Protein 1H8U (pdb70)

GO terms:
  GO:0005576 extracellular region (C, TAS)
  GO:0030246 carbohydrate binding (F, TAS)
  GO:1904813 ficolin-1-rich granule lumen (C, TAS)
  GO:0005515 protein binding (F, IPI)
  GO:0031012 extracellular matrix (C, HDA)
  GO:0030021 extracellular matrix structural constituent conferring compression resistance (F, HDA)
  GO:0005576 extracellular region (C, EXP)
  GO:0070062 extracellular exosome (C, HDA)

Solvent-accessible surface area: 13398 Å² total; per-residue (Å²): 208,69,38,40,15,165,57,71,28,13,4,53,89,0,92,117,18,0,99,181,90,79,223,16,22,1,7,16,0,64,67,104,77,61,0,115,132,0,32,65,57,0,48,94,13,150,63,42,20,0,0,0,0,0,54,13,31,48,56,54,215,114,106,154,70,61,7,38,53,70,41,184,68,85,43,34,68,66,23,94,174,34,97,102,86,205,6,5,68,0,0,0,0,22,3,152,29,0,95,0,45,20,1,110,24,150,124,139,2,0,0,0,0,28,138,137,36,56,44,23,13,165,59,76,29,16,10,50,89,0,91,93,19,0,107,177,79,81,220,14,23,1,4,16,0,68,66,98,83,42,1,113,133,0,30,54,35,0,51,77,74,121,96,36,39,0,0,0,0,0,69,12,21,42,70,49,227,112,98,152,67,55,6,22,58,67,39,188,68,96,43,34,70,69,17,99,178,32,92,111,97,196,10,2,84,3,0,0,0,20,17,77,24,0,95,0,82,26,6,71,43,152,105,144,15,2,0,0,0,25,160

Sequence (231 aa):
RYLLVRSLQTFSQAWFTCRRCYRGNLVSIHNFNINYRIQCSVSALNQGQVWIGGRITGSGRCRRFQWVDGSRWNFAYWAAHQPWSRGGHCVALCTRGGYWRRAHCLRRLPFICSYCRYLLVRSLQTFSQAWFTCRRCYRGNLVSIHNFNINYRIQCSVSALNQGQVWIGGRITGSGRCRRFQWVDGSRWNFAYWAAHQPWSRGGHCVALCTRGGYWRRAHCLRRLPFICSY

Nearest PDB structures (foldseek):
  1h8u-assembly1_A  TM=1.009E+00  e=2.054E-24  Homo sapiens
  9dkz-assembly1_A  TM=9.750E-01  e=3.571E-20  Homo sapiens
  8hgg-assembly1_B  TM=9.564E-01  e=8.260E-20  Homo sapiens
  1qdd-assembly1_A  TM=8.831E-01  e=6.386E-08  Homo sapiens
  1lit-assembly1_A  TM=8.936E-01  e=1.095E-07  Homo sapiens

CATH classification: 3.10.100.10

Foldseek 3Di:
DKDWFFWWAFLVVVQVCLCPVPVFGQADDADDVVLVVVLVVLLPPPDFWAFGQWFWDDDDDDIDIAGPRGDDPHDFFADPDDPAVVQAGTWIFTSPPRHIDHHHRGGIGIGMTDD/DAKDWFFWWFFLVVVQVCLCPVPVFGFADDADVVVLVVVLVVVLVVDDFKAFGQWFWDDDDDDIDIAGPRGDDPRDFAADPDDDDVVQAGGWIFTSPPRHIGHHHRGGIHIGMTGD

InterPro domains:
  IPR001304 C-type lectin-like [PF00059] (116-221)
  IPR001304 C-type lectin-like [PS50041] (109-221)
  IPR001304 C-type lectin-like [SM00034] (89-221)
  IPR002352 Eosinophil major basic protein [PR00770] (2-25)
  IPR002352 Eosinophil major basic protein [PR00770] (88-103)
  IPR002352 Eosinophil major basic protein [PR00770] (109-125)
  IPR002352 Eosinophil major basic protein [PR00770] (126-142)
  IPR002352 Eosinophil major basic protein [PR00770] (153-171)
  IPR002352 Eosinophil major basic protein [PR00770] (172-191)
  IPR002352 Eosinophil major basic protein [PR00770] (195-212)
  IPR016186 C-type lectin-like/link domain superfamily [G3DSA:3.10.100.10] (106-222)
  IPR016187 C-type lectin fold [SSF56436] (109-221)
  IPR018378 C-type lectin, conserved site [PS00615] (197-220)
  IPR033816 Eosinophil major basic protein, C-type lectin-like domain [cd03598] (106-222)
  IPR050111 C-type lec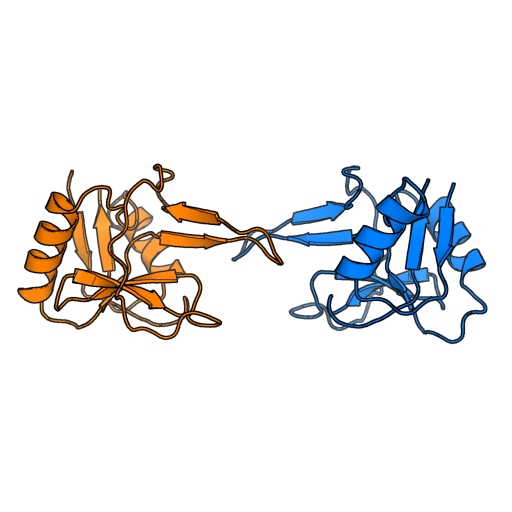tin and snaclec domain-containing protein [PTHR22803] (109-221)

Structure (mmCIF, N/CA/C/O backbone):
data_1H8U
#
_entry.id   1H8U
#
_cell.length_a   74.328
_cell.length_b   57.487
_cell.length_c   60.961
_cell.angle_alpha   90.00
_cell.angle_beta   113.20
_cell.angle_gamma   90.00
#
_symmetry.space_group_name_H-M   'C 1 2 1'
#
loop_
_entity.id
_entity.type
_entity.pdbx_description
1 polymer 'EOSINOPHIL GRANULE MAJOR BASIC PROTEIN 1'
2 non-polymer 'SULFATE ION'
3 non-polymer GLYCEROL
4 water water
#
loop_
_atom_site.group_PDB
_atom_site.id
_atom_site.type_symbol
_atom_site.label_atom_id
_atom_site.label_alt_id
_atom_site.label_comp_id
_atom_site.label_asym_id
_atom_site.label_entity_id
_atom_site.label_seq_id
_atom_site.pdbx_PDB_ins_code
_atom_site.Cartn_x
_atom_site.Cartn_y
_atom_site.Cartn_z
_atom_site.occupancy
_atom_site.B_iso_or_equiv
_atom_site.auth_seq_id
_atom_site.auth_comp_id
_atom_site.auth_asym_id
_atom_site.auth_atom_id
_atom_site.pdbx_PDB_model_num
ATOM 1 N N . ARG A 1 3 ? 15.415 -8.530 24.159 1.00 29.83 3 ARG A N 1
ATOM 2 C CA . ARG A 1 3 ? 14.522 -9.400 23.345 1.00 28.34 3 ARG A CA 1
ATOM 3 C C . ARG A 1 3 ? 13.078 -9.002 23.615 1.00 27.41 3 ARG A C 1
ATOM 4 O O . ARG A 1 3 ? 12.783 -8.364 24.618 1.00 27.18 3 ARG A O 1
ATOM 12 N N . TYR A 1 4 ? 12.180 -9.378 22.715 1.00 26.01 4 TYR A N 1
ATOM 13 C CA . TYR A 1 4 ? 10.765 -9.090 22.919 1.00 25.06 4 TYR A CA 1
ATOM 14 C C . TYR A 1 4 ? 9.940 -10.133 22.207 1.00 24.10 4 TYR A C 1
ATOM 15 O O . TYR A 1 4 ? 10.444 -10.860 21.335 1.00 24.77 4 TYR A O 1
ATOM 24 N N . LEU A 1 5 ? 8.676 -10.229 22.600 1.00 23.03 5 LEU A N 1
ATOM 25 C CA . LEU A 1 5 ? 7.783 -11.189 22.001 1.00 22.12 5 LEU A CA 1
ATOM 26 C C . LEU A 1 5 ? 6.360 -10.649 21.987 1.00 21.07 5 LEU A C 1
ATOM 27 O O . LEU A 1 5 ? 6.003 -9.766 22.762 1.00 19.91 5 LEU A O 1
ATOM 32 N N . LEU A 1 6 ? 5.560 -11.201 21.097 1.00 20.79 6 LEU A N 1
ATOM 33 C CA . LEU A 1 6 ? 4.159 -10.791 20.947 1.00 21.49 6 LEU A CA 1
ATOM 34 C C . LEU A 1 6 ? 3.224 -11.771 21.623 1.00 21.82 6 LEU A C 1
ATOM 35 O O . LEU A 1 6 ? 3.312 -12.980 21.394 1.00 22.06 6 LEU A O 1
ATOM 40 N N . VAL A 1 7 ? 2.334 -11.264 22.468 1.00 21.10 7 VAL A N 1
ATOM 41 C CA . VAL A 1 7 ? 1.362 -12.138 23.105 1.00 22.38 7 VAL A CA 1
ATOM 42 C C . VAL A 1 7 ? 0.061 -11.781 22.386 1.00 22.74 7 VAL A C 1
ATOM 43 O O . VAL A 1 7 ? -0.416 -10.664 22.487 1.00 22.37 7 VAL A O 1
ATOM 47 N N . ARG A 1 8 ? -0.481 -12.728 21.634 1.00 24.21 8 ARG A N 1
ATOM 48 C CA . ARG A 1 8 ? -1.693 -12.493 20.849 1.00 26.50 8 ARG A CA 1
ATOM 49 C C . ARG A 1 8 ? -2.990 -12.398 21.636 1.00 26.90 8 ARG A C 1
ATOM 50 O O . ARG A 1 8 ? -3.999 -11.876 21.136 1.00 28.31 8 ARG A O 1
ATOM 58 N N . SER A 1 9 ? -2.956 -12.890 22.867 1.00 26.64 9 SER A N 1
ATOM 59 C CA . SER A 1 9 ? -4.099 -12.891 23.774 1.00 25.68 9 SER A CA 1
ATOM 60 C C . SER A 1 9 ? -4.545 -11.478 24.147 1.00 24.68 9 SER A C 1
ATOM 61 O O . SER A 1 9 ? -3.718 -10.618 24.426 1.00 23.45 9 SER A O 1
ATOM 64 N N . LEU A 1 10 ? -5.860 -11.248 24.142 1.00 22.55 10 LEU A N 1
ATOM 65 C CA . LEU A 1 10 ? -6.424 -9.944 24.479 1.00 21.79 10 LEU A CA 1
ATOM 66 C C . LEU A 1 10 ? -6.460 -9.757 25.985 1.00 20.88 10 LEU A C 1
ATOM 67 O O . LEU A 1 10 ? -7.101 -10.530 26.693 1.00 21.08 10 LEU A O 1
ATOM 72 N N . GLN A 1 11 ? -5.774 -8.735 26.483 1.00 19.77 11 GLN A N 1
ATOM 73 C CA . GLN A 1 11 ? -5.747 -8.479 27.926 1.00 18.76 11 GLN A CA 1
ATOM 74 C C . GLN A 1 11 ? -5.741 -6.992 28.249 1.00 17.94 11 GLN A C 1
ATOM 75 O O . GLN A 1 11 ? -5.305 -6.173 27.430 1.00 18.21 11 GLN A O 1
ATOM 81 N N . THR A 1 12 ? -6.221 -6.648 29.447 1.00 17.36 12 THR A N 1
ATOM 82 C CA . THR A 1 12 ? -6.230 -5.270 29.914 1.00 16.90 12 THR A CA 1
ATOM 83 C C . THR A 1 12 ? -4.754 -4.918 30.162 1.00 16.98 12 THR A C 1
ATOM 84 O O . THR A 1 12 ? -3.929 -5.820 30.220 1.00 15.21 12 THR A O 1
ATOM 88 N N . PHE A 1 13 ? -4.430 -3.635 30.285 1.00 16.39 13 PHE A N 1
ATOM 89 C CA . PHE A 1 13 ? -3.025 -3.252 30.536 1.00 17.97 13 PHE A CA 1
ATOM 90 C C . PHE A 1 13 ? -2.503 -3.937 31.809 1.00 17.84 13 PHE A C 1
ATOM 91 O O . PHE A 1 13 ? -1.398 -4.480 31.812 1.00 19.06 13 PHE A O 1
ATOM 99 N N . SER A 1 14 ? -3.287 -3.903 32.885 1.00 19.00 14 SER A N 1
ATOM 100 C CA . SER A 1 14 ? -2.880 -4.529 34.150 1.00 19.26 14 SER A CA 1
ATOM 101 C C . SER A 1 14 ? -2.724 -6.048 34.037 1.00 19.53 14 SER A C 1
ATOM 102 O O . SER A 1 14 ? -1.818 -6.639 34.640 1.00 19.01 14 SER A O 1
ATOM 105 N N . GLN A 1 15 ? -3.620 -6.697 33.294 1.00 18.29 15 GLN A N 1
ATOM 106 C CA . GLN A 1 15 ? -3.498 -8.138 33.111 1.00 17.78 15 GLN A CA 1
ATOM 107 C C . GLN A 1 15 ? -2.221 -8.418 32.313 1.00 17.61 15 GLN A C 1
ATOM 108 O O . GLN A 1 15 ? -1.477 -9.346 32.633 1.00 17.69 15 GLN A O 1
ATOM 114 N N . ALA A 1 16 ? -1.965 -7.590 31.295 1.00 16.54 16 ALA A N 1
ATOM 115 C CA . ALA A 1 16 ? -0.794 -7.747 30.430 1.00 16.79 16 ALA A CA 1
ATOM 116 C C . ALA A 1 16 ? 0.505 -7.524 31.217 1.00 16.25 16 ALA A C 1
ATOM 117 O O . ALA A 1 16 ? 1.491 -8.211 30.988 1.00 15.70 16 ALA A O 1
ATOM 119 N N . TRP A 1 17 ? 0.496 -6.552 32.117 1.00 16.23 17 TRP A N 1
ATOM 120 C CA . TRP A 1 17 ? 1.688 -6.259 32.943 1.00 17.72 17 TRP A CA 1
ATOM 121 C C . TRP A 1 17 ? 2.035 -7.525 33.719 1.00 17.54 17 TRP A C 1
ATOM 122 O O . TRP A 1 17 ? 3.199 -7.913 33.837 1.00 17.44 17 TRP A O 1
ATOM 133 N N . PHE A 1 18 ? 1.006 -8.178 34.236 1.00 17.62 18 PHE A N 1
ATOM 134 C CA . PHE A 1 18 ? 1.181 -9.395 35.015 1.00 18.20 18 PHE A CA 1
ATOM 135 C C . PHE A 1 18 ? 1.729 -10.522 34.148 1.00 18.67 18 PHE A C 1
ATOM 136 O O . PHE A 1 18 ? 2.721 -11.162 34.512 1.00 19.21 18 PHE A O 1
ATOM 144 N N . THR A 1 19 ? 1.101 -10.739 32.997 1.00 17.56 19 THR A N 1
ATOM 145 C CA . THR A 1 19 ? 1.517 -11.797 32.084 1.00 17.75 19 THR A CA 1
ATOM 146 C C . THR A 1 19 ? 2.979 -11.684 31.675 1.00 17.93 19 THR A C 1
ATOM 147 O O . THR A 1 19 ? 3.686 -12.678 31.682 1.00 17.82 19 THR A O 1
ATOM 151 N N . CYS A 1 20 ? 3.428 -10.488 31.298 1.00 17.17 20 CYS A N 1
ATOM 152 C CA . CYS A 1 20 ? 4.824 -10.330 30.914 1.00 17.44 20 CYS A CA 1
ATOM 153 C C . CYS A 1 20 ? 5.755 -10.738 32.051 1.00 17.86 20 CYS A C 1
ATOM 154 O O . CYS A 1 20 ? 6.763 -11.393 31.827 1.00 18.27 20 CYS A O 1
ATOM 157 N N . ARG A 1 21 ? 5.434 -10.324 33.265 1.00 17.91 21 ARG A N 1
ATOM 158 C CA . ARG A 1 21 ? 6.254 -10.680 34.416 1.00 19.08 21 ARG A CA 1
ATOM 159 C C . ARG A 1 21 ? 6.208 -12.166 34.770 1.00 19.22 21 ARG A C 1
ATOM 160 O O . ARG A 1 21 ? 7.236 -12.796 35.002 1.00 18.16 21 ARG A O 1
ATOM 168 N N . ARG A 1 22 ? 5.021 -12.746 34.784 1.00 18.95 22 ARG A N 1
ATOM 169 C CA . ARG A 1 22 ? 4.921 -14.144 35.207 1.00 20.49 22 ARG A CA 1
ATOM 170 C C . ARG A 1 22 ? 5.094 -15.228 34.169 1.00 20.48 22 ARG A C 1
ATOM 171 O O . ARG A 1 22 ? 5.667 -16.279 34.474 1.00 20.99 22 ARG A O 1
ATOM 179 N N . CYS A 1 23 ? 4.624 -15.002 32.945 1.00 19.93 23 CYS A N 1
ATOM 180 C CA . CYS A 1 23 ? 4.806 -16.018 31.919 1.00 20.10 23 CYS A CA 1
ATOM 181 C C . CYS A 1 23 ? 6.183 -15.921 31.268 1.00 19.66 23 CYS A C 1
ATOM 182 O O . CYS A 1 23 ? 6.705 -16.921 30.794 1.00 19.58 23 CYS A O 1
ATOM 185 N N . TYR A 1 24 ? 6.773 -14.725 31.259 1.00 19.24 24 TYR A N 1
ATOM 186 C CA . TYR A 1 24 ? 8.060 -14.545 30.581 1.00 19.38 24 TYR A CA 1
ATOM 187 C C . TYR A 1 24 ? 9.232 -14.003 31.389 1.00 19.46 24 TYR A C 1
ATOM 188 O O . TYR A 1 24 ? 10.305 -13.834 30.834 1.00 19.98 24 TYR A O 1
ATOM 197 N N . ARG A 1 25 ? 9.035 -13.748 32.678 1.00 20.72 25 ARG A N 1
ATOM 198 C CA . ARG A 1 25 ? 10.086 -13.179 33.527 1.00 21.78 25 ARG A CA 1
ATOM 199 C C . ARG A 1 25 ? 10.536 -11.846 32.955 1.00 21.37 25 ARG A C 1
ATOM 200 O O . ARG A 1 25 ? 11.719 -11.497 33.036 1.00 20.60 25 ARG A O 1
ATOM 208 N N . GLY A 1 26 ? 9.599 -11.094 32.376 1.00 20.28 26 GLY A N 1
ATOM 209 C CA . GLY A 1 26 ? 9.981 -9.822 31.792 1.00 20.27 26 GLY A CA 1
ATOM 210 C C . GLY A 1 26 ? 9.123 -8.644 32.200 1.00 19.71 26 GLY A C 1
ATOM 211 O O . GLY A 1 26 ? 8.775 -8.490 33.363 1.00 20.51 26 GLY A O 1
ATOM 212 N N . ASN A 1 27 ? 8.795 -7.802 31.227 1.00 20.21 27 ASN A N 1
ATOM 213 C CA . ASN A 1 27 ? 7.961 -6.629 31.454 1.00 20.44 27 ASN A CA 1
ATOM 214 C C . ASN A 1 27 ? 7.372 -6.172 30.140 1.00 19.46 27 ASN A C 1
ATOM 215 O O . ASN A 1 27 ? 7.928 -6.444 29.077 1.00 19.08 27 ASN A O 1
ATOM 220 N N . LEU A 1 28 ? 6.236 -5.486 30.217 1.00 19.04 28 LEU A N 1
ATOM 221 C CA . LEU A 1 28 ? 5.674 -4.905 29.018 1.00 18.65 28 LEU A CA 1
ATOM 222 C C . LEU A 1 28 ? 6.856 -4.067 28.530 1.00 18.05 28 LEU A C 1
ATOM 223 O O . LEU A 1 28 ? 7.548 -3.422 29.327 1.00 18.05 28 LEU A O 1
ATOM 228 N N . VAL A 1 29 ? 7.082 -4.077 27.225 1.00 17.86 29 VAL A N 1
ATOM 229 C CA . VAL A 1 29 ? 8.224 -3.385 26.616 1.00 17.83 29 VAL A CA 1
ATOM 230 C C . VAL A 1 29 ? 8.336 -1.864 26.748 1.00 17.93 29 VAL A C 1
ATOM 231 O O . VAL A 1 29 ? 7.321 -1.150 26.772 1.00 16.16 29 VAL A O 1
ATOM 235 N N . SER A 1 30 ? 9.583 -1.377 26.855 1.00 17.00 30 SER A N 1
ATOM 236 C CA . SER A 1 30 ? 9.853 0.062 26.862 1.00 17.30 30 SER A CA 1
ATOM 237 C C . SER A 1 30 ? 10.539 0.285 25.506 1.00 17.17 30 SER A C 1
ATOM 238 O O . SER A 1 30 ? 11.163 -0.633 24.960 1.00 18.03 30 SER A O 1
ATOM 241 N N . ILE A 1 31 ? 10.422 1.485 24.949 1.00 17.12 31 ILE A N 1
ATOM 242 C CA . ILE A 1 31 ? 10.986 1.791 23.633 1.00 17.69 31 ILE A CA 1
ATOM 243 C C . ILE A 1 31 ? 11.775 3.080 23.733 1.00 18.10 31 ILE A C 1
ATOM 244 O O . ILE A 1 31 ? 11.240 4.123 24.101 1.00 18.09 31 ILE A O 1
ATOM 249 N N . HIS A 1 32 ? 13.059 2.996 23.398 1.00 19.09 32 HIS A N 1
ATOM 250 C CA . HIS A 1 32 ? 13.961 4.118 23.522 1.00 19.78 32 HIS A CA 1
ATOM 251 C C . HIS A 1 32 ? 14.545 4.738 22.277 1.00 21.19 32 HIS A C 1
ATOM 252 O O . HIS A 1 32 ? 15.349 5.658 22.376 1.00 21.59 32 HIS A O 1
ATOM 259 N N . ASN A 1 33 ? 14.162 4.243 21.107 1.00 22.54 33 ASN A N 1
ATOM 260 C CA . ASN A 1 33 ? 14.651 4.811 19.861 1.00 23.39 33 ASN A CA 1
ATOM 261 C C . ASN A 1 33 ? 13.794 4.294 18.714 1.00 23.31 33 ASN A C 1
ATOM 262 O O . ASN A 1 33 ? 13.123 3.276 18.847 1.00 23.02 33 ASN A O 1
ATOM 267 N N . PHE A 1 34 ? 13.839 4.991 17.585 1.00 23.33 34 PHE A N 1
ATOM 268 C CA . PHE A 1 34 ? 13.038 4.631 16.427 1.00 23.04 34 PHE A CA 1
ATOM 269 C C . PHE A 1 34 ? 13.350 3.267 15.830 1.00 23.24 34 PHE A C 1
ATOM 270 O O . PHE A 1 34 ? 12.455 2.595 15.325 1.00 22.86 34 PHE A O 1
ATOM 278 N N . ASN A 1 35 ? 14.613 2.849 15.864 1.00 23.28 35 ASN A N 1
ATOM 279 C CA . ASN A 1 35 ? 14.949 1.549 15.302 1.00 23.13 35 ASN A CA 1
ATOM 280 C C . ASN A 1 35 ? 14.248 0.386 16.014 1.00 22.15 35 ASN A C 1
ATOM 281 O O . ASN A 1 35 ? 13.892 -0.603 15.375 1.00 22.17 35 ASN A O 1
ATOM 286 N N . ILE A 1 36 ? 14.047 0.490 17.326 1.00 20.30 36 ILE A N 1
ATOM 287 C CA . ILE A 1 36 ? 13.383 -0.586 18.034 1.00 18.92 36 ILE A CA 1
ATOM 288 C C . ILE A 1 36 ? 11.868 -0.456 17.810 1.00 18.83 36 ILE A C 1
ATOM 289 O O . ILE A 1 36 ? 11.179 -1.458 17.692 1.00 17.58 36 ILE A O 1
ATOM 294 N N . ASN A 1 37 ? 11.370 0.774 17.731 1.00 18.53 37 ASN A N 1
ATOM 295 C CA . ASN A 1 37 ? 9.934 0.974 17.499 1.00 19.59 37 ASN A CA 1
ATOM 296 C C . ASN A 1 37 ? 9.569 0.362 16.150 1.00 19.86 37 ASN A C 1
ATOM 297 O O . ASN A 1 37 ? 8.540 -0.293 16.009 1.00 20.29 37 ASN A O 1
ATOM 302 N N . TYR A 1 38 ? 10.422 0.587 15.160 1.00 20.18 38 TYR A N 1
ATOM 303 C CA . TYR A 1 38 ? 10.183 0.074 13.825 1.00 20.67 38 TYR A CA 1
ATOM 304 C C . TYR A 1 38 ? 10.211 -1.438 13.800 1.00 20.67 38 TYR A C 1
ATOM 305 O O . TYR A 1 38 ? 9.372 -2.062 13.155 1.00 19.99 38 TYR A O 1
ATOM 314 N N . ARG A 1 39 ? 11.183 -2.0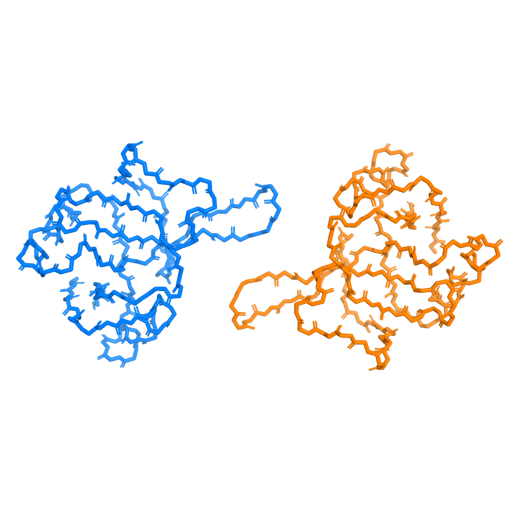27 14.498 1.00 20.44 39 ARG A N 1
ATOM 315 C CA . ARG A 1 39 ? 11.281 -3.483 14.552 1.00 21.58 39 ARG A CA 1
ATOM 316 C C . ARG A 1 39 ? 10.055 -4.102 15.209 1.00 21.47 39 ARG A C 1
ATOM 317 O O . ARG A 1 39 ? 9.589 -5.158 14.784 1.00 22.18 39 ARG A O 1
ATOM 325 N N . ILE A 1 40 ? 9.522 -3.460 16.243 1.00 21.17 40 ILE A N 1
ATOM 326 C CA . ILE A 1 40 ? 8.340 -4.009 16.884 1.00 21.40 40 ILE A CA 1
ATOM 327 C C . ILE A 1 40 ? 7.162 -3.798 15.916 1.00 21.83 40 ILE A C 1
ATOM 328 O O . ILE A 1 40 ? 6.308 -4.672 15.767 1.00 22.76 40 ILE A O 1
ATOM 333 N N . GLN A 1 41 ? 7.136 -2.649 15.249 1.00 21.77 41 GLN A N 1
ATOM 334 C CA . GLN A 1 41 ? 6.066 -2.339 14.288 1.00 22.22 41 GLN A CA 1
ATOM 335 C C . GLN A 1 41 ? 5.979 -3.455 13.253 1.00 22.15 41 GLN A C 1
ATOM 336 O O . GLN A 1 41 ? 4.896 -3.935 12.925 1.00 21.94 41 GLN A O 1
ATOM 342 N N . CYS A 1 42 ? 7.131 -3.865 12.740 1.00 22.28 42 CYS A N 1
ATOM 343 C CA . CYS A 1 42 ? 7.178 -4.935 11.749 1.00 23.28 42 CYS A CA 1
ATOM 344 C C . CYS A 1 42 ? 6.659 -6.241 12.344 1.00 23.47 42 CYS A C 1
ATOM 345 O O . CYS A 1 42 ? 5.955 -6.994 11.672 1.00 23.16 42 CYS A O 1
ATOM 348 N N . SER A 1 43 ? 6.996 -6.508 13.605 1.00 23.71 43 SER A N 1
ATOM 349 C CA . SER A 1 43 ? 6.549 -7.741 14.241 1.00 25.02 43 SER A CA 1
ATOM 350 C C . SER A 1 43 ? 5.032 -7.821 14.409 1.00 25.97 43 SER A C 1
ATOM 351 O O . SER A 1 43 ? 4.481 -8.919 14.482 1.00 26.94 43 SER A O 1
ATOM 354 N N . VAL A 1 44 ? 4.350 -6.679 14.440 1.00 26.93 44 VAL A N 1
ATOM 355 C CA . VAL A 1 44 ? 2.893 -6.688 14.616 1.00 28.11 44 VAL A CA 1
ATOM 356 C C . VAL A 1 44 ? 2.073 -6.219 13.413 1.00 29.55 44 VAL A C 1
ATOM 357 O O . VAL A 1 44 ? 0.843 -6.122 13.492 1.00 29.38 44 VAL A O 1
ATOM 361 N N . SER A 1 45 ? 2.750 -5.953 12.302 1.00 31.41 45 SER A N 1
ATOM 362 C CA . SER A 1 45 ? 2.098 -5.475 11.082 1.00 33.36 45 SER A CA 1
ATOM 363 C C . SER A 1 45 ? 0.937 -6.315 10.548 1.00 34.12 45 SER A C 1
ATOM 364 O O . SER A 1 45 ? -0.033 -5.765 10.022 1.00 35.29 45 SER A O 1
ATOM 367 N N . ALA A 1 46 ? 1.024 -7.634 10.677 1.00 34.87 46 ALA A N 1
ATOM 368 C CA . ALA A 1 46 ? -0.028 -8.519 10.166 1.00 35.39 46 ALA A CA 1
ATOM 369 C C . ALA A 1 46 ? -1.219 -8.816 11.098 1.00 35.27 46 ALA A C 1
ATOM 370 O O . ALA A 1 46 ? -2.147 -9.532 10.702 1.00 35.14 46 ALA A O 1
ATOM 372 N N . LEU A 1 47 ? -1.202 -8.289 12.323 1.00 34.66 47 LEU A N 1
ATOM 373 C CA . LEU A 1 47 ? -2.299 -8.535 13.263 1.00 34.51 47 LEU A CA 1
ATOM 374 C C . LEU A 1 47 ? -3.602 -7.927 12.773 1.00 34.60 47 LEU A C 1
ATOM 375 O O . LEU A 1 47 ? -3.596 -6.946 12.035 1.00 34.58 47 LEU A O 1
ATOM 380 N N . ASN A 1 48 ? -4.726 -8.497 13.193 1.00 35.17 48 ASN A N 1
ATOM 381 C CA . ASN A 1 48 ? -6.016 -7.947 12.789 1.00 35.35 48 ASN A CA 1
ATOM 382 C C . ASN A 1 48 ? -6.413 -6.816 13.744 1.00 34.90 48 ASN A C 1
ATOM 383 O O . ASN A 1 48 ? -7.246 -5.969 13.408 1.00 35.15 48 ASN A O 1
ATOM 388 N N . GLN A 1 49 ? -5.814 -6.799 14.934 1.00 33.78 49 GLN A N 1
ATOM 389 C CA . GLN A 1 49 ? -6.113 -5.750 15.916 1.00 32.34 49 GLN A CA 1
ATOM 390 C C . GLN A 1 49 ? -5.400 -4.460 15.511 1.00 30.73 49 GLN A C 1
ATOM 391 O O . GLN A 1 49 ? -4.339 -4.501 14.890 1.00 30.96 49 GLN A O 1
ATOM 397 N N . GLY A 1 50 ? -5.974 -3.317 15.876 1.00 28.99 50 GLY A N 1
ATOM 398 C CA . GLY A 1 50 ? -5.378 -2.040 15.510 1.00 27.10 50 GLY A CA 1
ATOM 399 C C . GLY A 1 50 ? -4.177 -1.585 16.330 1.00 25.66 50 GLY A C 1
ATOM 400 O O . GLY A 1 50 ? -3.445 -0.687 15.906 1.00 24.70 50 GLY A O 1
ATOM 401 N N . GLN A 1 51 ? -3.975 -2.191 17.495 1.00 24.65 51 GLN A N 1
ATOM 402 C CA . GLN A 1 51 ? -2.862 -1.811 18.363 1.00 23.79 51 GLN A CA 1
ATOM 403 C C . GLN A 1 51 ? -2.589 -2.803 19.488 1.00 22.32 51 GLN A C 1
ATOM 404 O O . GLN A 1 51 ? -3.427 -3.639 19.822 1.00 20.97 51 GLN A O 1
ATOM 410 N N . VAL A 1 52 ? -1.398 -2.688 20.075 1.00 20.30 52 VAL A N 1
ATOM 411 C CA . VAL A 1 52 ? -0.988 -3.563 21.160 1.00 18.82 52 VAL A CA 1
ATOM 412 C C . VAL A 1 52 ? -0.451 -2.732 22.329 1.00 17.63 52 VAL A C 1
ATOM 413 O O . VAL A 1 52 ? 0.019 -1.613 22.141 1.00 17.09 52 VAL A O 1
ATOM 417 N N . TRP A 1 53 ? -0.515 -3.301 23.525 1.00 16.34 53 TRP A N 1
ATOM 418 C CA . TRP A 1 53 ? -0.042 -2.613 24.698 1.00 16.46 53 TRP A CA 1
ATOM 419 C C . TRP A 1 53 ? 1.473 -2.612 24.712 1.00 15.61 53 TRP A C 1
ATOM 420 O O . TRP A 1 53 ? 2.087 -3.597 24.324 1.00 15.19 53 TRP A O 1
ATOM 431 N N . ILE A 1 54 ? 2.048 -1.472 25.073 1.00 15.75 54 ILE A N 1
ATOM 432 C CA . ILE A 1 54 ? 3.487 -1.418 25.316 1.00 15.30 54 ILE A CA 1
ATOM 433 C C . ILE A 1 54 ? 3.476 -0.964 26.783 1.00 15.71 54 ILE A C 1
ATOM 434 O O . ILE A 1 54 ? 2.407 -0.636 27.317 1.00 14.34 54 ILE A O 1
ATOM 439 N N . GLY A 1 55 ? 4.630 -0.924 27.449 1.00 15.66 55 GLY A N 1
ATOM 440 C CA . GLY A 1 55 ? 4.618 -0.601 28.866 1.00 16.76 55 GLY A CA 1
ATOM 441 C C . GLY A 1 55 ? 4.592 0.811 29.407 1.00 18.34 55 GLY A C 1
ATOM 442 O O . GLY A 1 55 ? 5.150 1.061 30.490 1.00 19.11 55 GLY A O 1
ATOM 443 N N . GLY A 1 56 ? 3.955 1.728 28.690 1.00 19.13 56 GLY A N 1
ATOM 444 C CA . GLY A 1 56 ? 3.899 3.107 29.140 1.00 19.96 56 GLY A CA 1
ATOM 445 C C . GLY A 1 56 ? 2.620 3.476 29.860 1.00 21.06 56 GLY A C 1
ATOM 446 O O . GLY A 1 56 ? 1.513 3.036 29.502 1.00 18.91 56 GLY A O 1
ATOM 447 N N . ARG A 1 57 ? 2.770 4.318 30.877 1.00 22.39 57 ARG A N 1
ATOM 448 C CA . ARG A 1 57 ? 1.627 4.755 31.660 1.00 24.81 57 ARG A CA 1
ATOM 449 C C . ARG A 1 57 ? 1.749 6.213 32.122 1.00 24.69 57 ARG A C 1
ATOM 450 O O . ARG A 1 57 ? 2.846 6.697 32.434 1.00 24.50 57 ARG A O 1
ATOM 458 N N . ILE A 1 58 ? 0.624 6.920 32.133 1.00 24.37 58 ILE A N 1
ATOM 459 C CA . ILE A 1 58 ? 0.605 8.305 32.600 1.00 24.61 58 ILE A CA 1
ATOM 460 C C . ILE A 1 58 ? 0.081 8.223 34.027 1.00 25.80 58 ILE A C 1
ATOM 461 O O . ILE A 1 58 ? -1.063 7.809 34.247 1.00 25.04 58 ILE A O 1
ATOM 466 N N . THR A 1 59 ? 0.915 8.619 34.989 1.00 26.65 59 THR A N 1
ATOM 467 C CA . THR A 1 59 ? 0.567 8.539 36.406 1.00 28.02 59 THR A CA 1
ATOM 468 C C . THR A 1 59 ? 0.442 9.872 37.133 1.00 29.51 59 THR A C 1
ATOM 469 O O . THR A 1 59 ? 0.827 10.915 36.621 1.00 29.39 59 THR A O 1
ATOM 473 N N . GLY A 1 60 ? -0.097 9.816 38.348 1.00 31.25 60 GLY A N 1
ATOM 474 C CA . GLY A 1 60 ? -0.270 11.012 39.151 1.00 33.34 60 GLY A CA 1
ATOM 475 C C . GLY A 1 60 ? -1.701 11.513 39.121 1.00 35.32 60 GLY A C 1
ATOM 476 O O . GLY A 1 60 ? -2.524 11.033 38.339 1.00 35.69 60 GLY A O 1
ATOM 477 N N . SER A 1 61 ? -1.997 12.470 39.991 1.00 36.30 61 SER A N 1
ATOM 478 C CA . SER A 1 61 ? -3.320 13.068 40.072 1.00 37.44 61 SER A CA 1
ATOM 479 C C . SER A 1 61 ? -3.127 14.574 39.925 1.00 37.62 61 SER A C 1
ATOM 480 O O . SER A 1 61 ? -1.998 15.066 39.982 1.00 37.81 61 SER A O 1
ATOM 483 N N . GLY A 1 62 ? -4.216 15.303 39.717 1.00 37.56 62 GLY A N 1
ATOM 484 C CA . GLY A 1 62 ? -4.100 16.745 39.586 1.00 37.67 62 GLY A CA 1
ATOM 485 C C . GLY A 1 62 ? -3.356 17.247 38.358 1.00 37.57 62 GLY A C 1
ATOM 486 O O . GLY A 1 62 ? -3.305 16.581 37.319 1.00 37.73 62 GLY A O 1
ATOM 487 N N . ARG A 1 63 ? -2.765 18.430 38.483 1.00 37.28 63 ARG A N 1
ATOM 488 C CA . ARG A 1 63 ? -2.055 19.063 37.375 1.00 36.96 63 ARG A CA 1
ATOM 489 C C . ARG A 1 63 ? -0.733 18.425 36.950 1.00 36.06 63 ARG A C 1
ATOM 490 O O . ARG A 1 63 ? -0.512 18.177 35.769 1.00 36.09 63 ARG A O 1
ATOM 498 N N . CYS A 1 64 ? 0.136 18.152 37.913 1.00 35.29 64 CYS A N 1
ATOM 499 C CA . CYS A 1 64 ? 1.437 17.581 37.614 1.00 34.08 64 CYS A CA 1
ATOM 500 C C . CYS A 1 64 ? 1.489 16.056 37.572 1.00 33.80 64 CYS A C 1
ATOM 501 O O . CYS A 1 64 ? 1.215 15.380 38.568 1.00 33.83 64 CYS A O 1
ATOM 504 N N . ARG A 1 65 ? 1.855 15.509 36.416 1.00 32.89 65 ARG A N 1
ATOM 505 C CA . ARG A 1 65 ? 1.944 14.064 36.279 1.00 31.84 65 ARG A CA 1
ATOM 506 C C . ARG A 1 65 ? 3.273 13.644 35.658 1.00 31.04 65 ARG A C 1
ATOM 507 O O . ARG A 1 65 ? 4.170 14.472 35.474 1.00 30.88 65 ARG A O 1
ATOM 515 N N . ARG A 1 66 ? 3.405 12.352 35.363 1.00 29.74 66 ARG A N 1
ATOM 516 C CA . ARG A 1 66 ? 4.614 11.811 34.754 1.00 28.21 66 ARG A CA 1
ATOM 517 C C . ARG A 1 66 ? 4.290 10.665 33.791 1.00 26.75 66 ARG A C 1
ATOM 518 O O . ARG A 1 66 ? 3.237 10.038 33.886 1.00 25.83 66 ARG A O 1
ATOM 526 N N . PHE A 1 67 ? 5.196 10.426 32.849 1.00 25.07 67 PHE A N 1
ATOM 527 C CA . PHE A 1 67 ? 5.056 9.362 31.865 1.00 23.59 67 PHE A CA 1
ATOM 528 C C . PHE A 1 67 ? 6.092 8.338 32.283 1.00 23.22 67 PHE A C 1
ATOM 529 O O . PHE A 1 67 ? 7.295 8.650 32.312 1.00 22.42 67 PHE A O 1
ATOM 537 N N . GLN A 1 68 ? 5.654 7.124 32.604 1.00 21.84 68 GLN A N 1
ATOM 538 C CA . GLN A 1 68 ? 6.609 6.110 33.059 1.00 22.10 68 GLN A CA 1
ATOM 539 C C . GLN A 1 68 ? 6.537 4.795 32.302 1.00 20.70 68 GLN A C 1
ATOM 540 O O . GLN A 1 68 ? 5.490 4.440 31.736 1.00 19.21 68 GLN A O 1
ATOM 546 N N . TRP A 1 69 ? 7.662 4.081 32.318 1.00 19.09 69 TRP A N 1
ATOM 547 C CA . TRP A 1 69 ? 7.773 2.746 31.716 1.00 19.12 69 TRP A CA 1
ATOM 548 C C . TRP A 1 69 ? 7.641 1.780 32.895 1.00 19.56 69 TRP A C 1
ATOM 549 O O . TRP A 1 69 ? 8.267 1.993 33.937 1.00 19.64 69 TRP A O 1
ATOM 560 N N . VAL A 1 70 ? 6.840 0.727 32.756 1.00 19.32 70 VAL A N 1
ATOM 561 C CA . VAL A 1 70 ? 6.688 -0.205 33.869 1.00 19.86 70 VAL A CA 1
ATOM 562 C C . VAL A 1 70 ? 7.973 -0.982 34.161 1.00 21.16 70 VAL A C 1
ATOM 563 O O . VAL A 1 70 ? 8.079 -1.639 35.195 1.00 22.26 70 VAL A O 1
ATOM 567 N N . ASP A 1 71 ? 8.941 -0.911 33.255 1.00 22.00 71 ASP A N 1
ATOM 568 C CA . ASP A 1 71 ? 10.202 -1.598 33.483 1.00 22.40 71 ASP A CA 1
ATOM 569 C C . ASP A 1 71 ? 11.202 -0.646 34.123 1.00 22.84 71 ASP A C 1
ATOM 570 O O . ASP A 1 71 ? 12.386 -0.967 34.235 1.00 23.43 71 ASP A O 1
ATOM 575 N N . GLY A 1 72 ? 10.718 0.527 34.546 1.00 23.25 72 GLY A N 1
ATOM 576 C CA . GLY A 1 72 ? 11.572 1.496 35.219 1.00 23.12 72 GLY A CA 1
ATOM 577 C C . GLY A 1 72 ? 12.568 2.320 34.420 1.00 23.13 72 GLY A C 1
ATOM 578 O O . GLY A 1 72 ? 13.180 3.255 34.962 1.00 23.03 72 GLY A O 1
ATOM 579 N N . SER A 1 73 ? 12.741 1.996 33.143 1.00 22.93 73 SER A N 1
ATOM 580 C CA . SER A 1 73 ? 13.676 2.723 32.290 1.00 23.01 73 SER A CA 1
ATOM 581 C C . SER A 1 73 ? 13.248 4.174 32.063 1.00 23.49 73 SER A C 1
ATOM 582 O O . SER A 1 73 ? 12.086 4.528 32.259 1.00 23.63 73 SER A O 1
ATOM 585 N N . ARG A 1 74 ? 14.182 5.014 31.629 1.00 23.54 74 ARG A N 1
ATOM 586 C CA . ARG A 1 74 ? 13.878 6.423 31.415 1.00 24.40 74 ARG A CA 1
ATOM 587 C C . ARG A 1 74 ? 12.984 6.675 30.197 1.00 23.40 74 ARG A C 1
ATOM 588 O O . ARG A 1 74 ? 13.087 5.993 29.179 1.00 22.29 74 ARG A O 1
ATOM 596 N N . TRP A 1 75 ? 12.111 7.667 30.318 1.00 23.16 75 TRP A N 1
ATOM 597 C CA . TRP A 1 75 ? 11.200 8.042 29.234 1.00 22.83 75 TRP A CA 1
ATOM 598 C C . TRP A 1 75 ? 11.952 9.052 28.373 1.00 23.33 75 TRP A C 1
ATOM 599 O O . TRP A 1 75 ? 11.843 10.266 28.595 1.00 23.61 75 TRP A O 1
ATOM 610 N N . ASN A 1 76 ? 12.697 8.556 27.382 1.00 22.81 76 ASN A N 1
ATOM 611 C CA . ASN A 1 76 ? 13.501 9.427 26.538 1.00 23.06 76 ASN A CA 1
ATOM 612 C C . ASN A 1 76 ? 13.178 9.410 25.059 1.00 22.43 76 ASN A C 1
ATOM 613 O O . ASN A 1 76 ? 13.913 9.990 24.259 1.00 22.85 76 ASN A O 1
ATOM 618 N N . PHE A 1 77 ? 12.067 8.769 24.698 1.00 21.79 77 PHE A N 1
ATOM 619 C CA . PHE A 1 77 ? 11.652 8.686 23.311 1.00 20.97 77 PHE A CA 1
ATOM 620 C C . PHE A 1 77 ? 10.143 8.404 23.253 1.00 20.50 77 PHE A C 1
ATOM 621 O O . PHE A 1 77 ? 9.588 7.773 24.143 1.00 19.60 77 PHE A O 1
ATOM 629 N N . ALA A 1 78 ? 9.490 8.898 22.211 1.00 19.85 78 ALA A N 1
ATOM 630 C CA . ALA A 1 78 ? 8.061 8.617 22.006 1.00 19.89 78 ALA A CA 1
ATOM 631 C C . ALA A 1 78 ? 7.818 8.783 20.510 1.00 19.60 78 ALA A C 1
ATOM 632 O O . ALA A 1 78 ? 8.631 9.372 19.817 1.00 19.11 78 ALA A O 1
ATOM 634 N N . TYR A 1 79 ? 6.703 8.269 20.010 1.00 19.85 79 TYR A N 1
ATOM 635 C CA . TYR A 1 79 ? 6.388 8.372 18.591 1.00 19.43 79 TYR A CA 1
ATOM 636 C C . TYR A 1 79 ? 4.866 8.441 18.526 1.00 18.99 79 TYR A C 1
ATOM 637 O O . TYR A 1 79 ? 4.206 7.555 17.997 1.00 19.56 79 TYR A O 1
ATOM 646 N N . TRP A 1 80 ? 4.341 9.516 19.094 1.00 19.19 80 TRP A N 1
ATOM 647 C CA . TRP A 1 80 ? 2.913 9.780 19.216 1.00 19.03 80 TRP A CA 1
ATOM 648 C C . TRP A 1 80 ? 2.163 10.080 17.921 1.00 20.05 80 TRP A C 1
ATOM 649 O O . TRP A 1 80 ? 2.620 10.876 17.093 1.00 19.08 80 TRP A O 1
ATOM 660 N N . ALA A 1 81 ? 0.987 9.483 17.760 1.00 21.06 81 ALA A N 1
ATOM 661 C CA . ALA A 1 81 ? 0.185 9.789 16.576 1.00 22.32 81 ALA A CA 1
ATOM 662 C C . ALA A 1 81 ? -0.162 11.263 16.764 1.00 22.67 81 ALA A C 1
ATOM 663 O O . ALA A 1 81 ? -0.570 11.679 17.849 1.00 22.44 81 ALA A O 1
ATOM 665 N N . ALA A 1 82 ? -0.011 12.049 15.706 1.00 24.74 82 ALA A N 1
ATOM 666 C CA . ALA A 1 82 ? -0.255 13.478 15.781 1.00 26.23 82 ALA A CA 1
ATOM 667 C C . ALA A 1 82 ? -1.704 13.880 16.052 1.00 27.94 82 ALA A C 1
ATOM 668 O O . ALA A 1 82 ? -1.953 14.885 16.721 1.00 27.65 82 ALA A O 1
ATOM 670 N N . HIS A 1 83 ? -2.654 13.110 15.534 1.00 29.13 83 HIS A N 1
ATOM 671 C CA . HIS A 1 83 ? -4.065 13.416 15.761 1.00 31.36 83 HIS A CA 1
ATOM 672 C C . HIS A 1 83 ? -4.758 12.217 16.385 1.00 31.83 83 HIS A C 1
ATOM 673 O O . HIS A 1 83 ? -4.959 11.180 15.753 1.00 32.56 83 HIS A O 1
ATOM 680 N N . GLN A 1 84 ? -5.119 12.370 17.646 1.00 32.58 84 GLN A N 1
ATOM 681 C CA . GLN A 1 84 ? -5.748 11.294 18.385 1.00 32.60 84 GLN A CA 1
ATOM 682 C C . GLN A 1 84 ? -6.408 11.914 19.597 1.00 33.22 84 GLN A C 1
ATOM 683 O O . GLN A 1 84 ? -6.074 13.035 19.987 1.00 33.09 84 GLN A O 1
ATOM 689 N N . PRO A 1 85 ? -7.383 11.206 20.196 1.00 33.72 85 PRO A N 1
ATOM 690 C CA . PRO A 1 85 ? -8.002 11.792 21.383 1.00 33.60 85 PRO A CA 1
ATOM 691 C C . PRO A 1 85 ? -6.826 11.797 22.364 1.00 33.07 85 PRO A C 1
ATOM 692 O O . PRO A 1 85 ? -6.123 10.784 22.500 1.00 33.17 85 PRO A O 1
ATOM 696 N N . TRP A 1 86 ? -6.588 12.930 23.012 1.00 32.31 86 TRP A N 1
ATOM 697 C CA . TRP A 1 86 ? -5.472 13.026 23.943 1.00 31.25 86 TRP A CA 1
ATOM 698 C C . TRP A 1 86 ? -5.988 13.271 25.345 1.00 31.32 86 TRP A C 1
ATOM 699 O O . TRP A 1 86 ? -5.961 12.379 26.190 1.00 31.00 86 TRP A O 1
ATOM 710 N N . SER A 1 87 ? -6.457 14.487 25.595 1.00 31.72 87 SER A N 1
ATOM 711 C CA . SER A 1 87 ? -6.998 14.822 26.898 1.00 31.91 87 SER A CA 1
ATOM 712 C C . SER A 1 87 ? -8.049 13.759 27.222 1.00 31.88 87 SER A C 1
ATOM 713 O O . SER A 1 87 ? -8.933 13.476 26.409 1.00 32.02 87 SER A O 1
ATOM 716 N N . ARG A 1 88 ? -7.937 13.155 28.398 1.00 31.65 88 ARG A N 1
ATOM 717 C CA . ARG A 1 88 ? -8.870 12.114 28.820 1.00 31.71 88 ARG A CA 1
ATOM 718 C C . ARG A 1 88 ? -8.884 10.910 27.859 1.00 30.92 88 ARG A C 1
ATOM 719 O O . ARG A 1 88 ? -9.862 10.157 27.823 1.00 31.23 88 ARG A O 1
ATOM 727 N N . GLY A 1 89 ? -7.809 10.724 27.092 1.00 29.18 89 GLY A N 1
ATOM 728 C CA . GLY A 1 89 ? -7.745 9.609 26.154 1.00 27.41 89 GLY A CA 1
ATOM 729 C C . GLY A 1 89 ? -7.345 8.277 26.777 1.00 26.26 89 GLY A C 1
ATOM 730 O O . GLY A 1 89 ? -7.352 7.241 26.107 1.00 25.53 89 GLY A O 1
ATOM 731 N N . GLY A 1 90 ? -7.000 8.306 28.063 1.00 25.40 90 GLY A N 1
ATOM 732 C CA . GLY A 1 90 ? -6.595 7.100 28.765 1.00 24.37 90 GLY A CA 1
ATOM 733 C C . GLY A 1 90 ? -5.207 7.282 29.351 1.00 24.29 90 GLY A C 1
ATOM 734 O O . GLY A 1 90 ? -4.458 8.145 28.902 1.00 23.69 90 GLY A O 1
ATOM 735 N N . HIS A 1 91 ? -4.850 6.475 30.342 1.00 23.48 91 HIS A N 1
ATOM 736 C CA . HIS A 1 91 ? -3.537 6.610 30.951 1.00 23.37 91 HIS A CA 1
ATOM 737 C C . HIS A 1 91 ? -2.560 5.507 30.616 1.00 22.72 91 HIS A C 1
ATOM 738 O O . HIS A 1 91 ? -1.475 5.434 31.201 1.00 22.61 91 HIS A O 1
ATOM 745 N N . CYS A 1 92 ? -2.936 4.662 29.660 1.00 21.51 92 CYS A N 1
ATOM 746 C CA . CYS A 1 92 ? -2.060 3.594 29.215 1.00 21.02 92 CYS A CA 1
ATOM 747 C C . CYS A 1 92 ? -1.665 3.874 27.756 1.00 20.98 92 CYS A C 1
ATOM 748 O O . CYS A 1 92 ? -2.388 4.560 27.018 1.00 20.82 92 CYS A O 1
ATOM 751 N N . VAL A 1 93 ? -0.501 3.378 27.348 1.00 20.07 93 VAL A N 1
ATOM 752 C CA . VAL A 1 93 ? -0.002 3.622 25.999 1.00 19.91 93 VAL A CA 1
ATOM 753 C C . VAL A 1 93 ? -0.007 2.384 25.131 1.00 19.78 93 VAL A C 1
ATOM 754 O O . VAL A 1 93 ? 0.442 1.317 25.547 1.00 18.91 93 VAL A O 1
ATOM 758 N N . ALA A 1 94 ? -0.510 2.544 23.909 1.00 19.87 94 ALA A N 1
ATOM 759 C CA . ALA A 1 94 ? -0.560 1.444 22.960 1.00 19.69 94 ALA A CA 1
ATOM 760 C C . ALA A 1 94 ? 0.158 1.845 21.682 1.00 19.40 94 ALA A C 1
ATOM 761 O O . ALA A 1 94 ? 0.268 3.032 21.370 1.00 19.87 94 ALA A O 1
ATOM 763 N N . LEU A 1 95 ? 0.659 0.847 20.961 1.00 18.99 95 LEU A N 1
ATOM 764 C CA . LEU A 1 95 ? 1.363 1.061 19.701 1.00 19.90 95 LEU A CA 1
ATOM 765 C C . LEU A 1 95 ? 0.437 0.588 18.575 1.00 20.00 95 LEU A C 1
ATOM 766 O O . LEU A 1 95 ? -0.090 -0.520 18.628 1.00 19.43 95 LEU A O 1
ATOM 771 N N . CYS A 1 96 ? 0.248 1.426 17.564 1.00 20.99 96 CYS A N 1
ATOM 772 C CA . CYS A 1 96 ? -0.636 1.075 16.450 1.00 22.79 96 CYS A CA 1
ATOM 773 C C . CYS A 1 96 ? 0.052 0.147 15.467 1.00 23.06 96 CYS A C 1
ATOM 774 O O . CYS A 1 96 ? 1.197 0.379 15.059 1.00 22.33 96 CYS A O 1
ATOM 777 N N . THR A 1 97 ? -0.651 -0.921 15.111 1.00 24.15 97 THR A N 1
ATOM 778 C CA . THR A 1 97 ? -0.129 -1.933 14.196 1.00 26.40 97 THR A CA 1
ATOM 779 C C . THR A 1 97 ? 0.202 -1.329 12.835 1.00 27.58 97 THR A C 1
ATOM 780 O O . THR A 1 97 ? 1.118 -1.787 12.155 1.00 28.09 97 THR A O 1
ATOM 784 N N . ARG A 1 98 ? -0.543 -0.292 12.455 1.00 29.00 98 ARG A N 1
ATOM 785 C CA . ARG A 1 98 ? -0.324 0.402 11.186 1.00 30.10 98 ARG A CA 1
ATOM 786 C C . ARG A 1 98 ? 0.422 1.702 11.462 1.00 29.88 98 ARG A C 1
ATOM 787 O O . ARG A 1 98 ? -0.117 2.603 12.102 1.00 30.74 98 ARG A O 1
ATOM 795 N N . GLY A 1 99 ? 1.658 1.804 10.989 1.00 29.13 99 GLY A N 1
ATOM 796 C CA . GLY A 1 99 ? 2.409 3.027 11.193 1.00 27.71 99 GLY A CA 1
ATOM 797 C C . GLY A 1 99 ? 3.315 3.049 12.405 1.00 26.70 99 GLY A C 1
ATOM 798 O O . GLY A 1 99 ? 4.253 3.844 12.452 1.00 26.90 99 GLY A O 1
ATOM 799 N N . GLY A 1 100 ? 3.036 2.192 13.388 1.00 25.39 100 GLY A N 1
ATOM 800 C CA . GLY A 1 100 ? 3.855 2.142 14.589 1.00 23.74 100 GLY A CA 1
ATOM 801 C C . GLY A 1 100 ? 3.723 3.341 15.524 1.00 23.01 100 GLY A C 1
ATOM 802 O O . GLY A 1 100 ? 4.552 3.523 16.426 1.00 21.49 100 GLY A O 1
ATOM 803 N N . TYR A 1 101 ? 2.696 4.162 15.311 1.00 21.84 101 TYR A N 1
ATOM 804 C CA . TYR A 1 101 ? 2.463 5.351 16.138 1.00 21.77 101 TYR A CA 1
ATOM 805 C C . TYR A 1 101 ? 1.883 4.956 17.487 1.00 21.10 101 TYR A C 1
ATOM 806 O O . TYR A 1 101 ? 1.200 3.940 17.594 1.00 21.86 101 TYR A O 1
ATOM 815 N N . TRP A 1 102 ? 2.141 5.761 18.517 1.00 20.69 102 TRP A N 1
ATOM 816 C CA . TRP A 1 102 ? 1.607 5.472 19.848 1.00 19.48 102 TRP A CA 1
ATOM 817 C C . TRP A 1 102 ? 0.363 6.312 20.081 1.00 19.90 102 TRP A C 1
ATOM 818 O O . TRP A 1 102 ? 0.254 7.442 19.619 1.00 19.10 102 TRP A O 1
ATOM 829 N N . ARG A 1 103 ? -0.557 5.745 20.836 1.00 20.53 103 ARG A N 1
ATOM 830 C CA . ARG A 1 103 ? -1.778 6.424 21.177 1.00 21.85 103 ARG A CA 1
ATOM 831 C C . ARG A 1 103 ? -2.069 6.163 22.646 1.00 21.17 103 ARG A C 1
ATOM 832 O O . ARG A 1 103 ? -1.689 5.123 23.185 1.00 21.19 103 ARG A O 1
ATOM 840 N N . ARG A 1 104 ? -2.727 7.109 23.303 1.00 20.66 104 ARG A N 1
ATOM 841 C CA . ARG A 1 104 ? -3.152 6.892 24.680 1.00 20.32 104 ARG A CA 1
ATOM 842 C C . ARG A 1 104 ? -4.390 6.004 24.489 1.00 19.97 104 ARG A C 1
ATOM 843 O O . ARG A 1 104 ? -5.079 6.115 23.467 1.00 19.68 104 ARG A O 1
ATOM 851 N N . ALA A 1 105 ? -4.659 5.117 25.434 1.00 19.00 105 ALA A N 1
ATOM 852 C CA . ALA A 1 105 ? -5.834 4.246 25.337 1.00 18.73 105 ALA A CA 1
ATOM 853 C C . ALA A 1 105 ? -6.258 3.950 26.762 1.00 18.49 105 ALA A C 1
ATOM 854 O O . ALA A 1 105 ? -5.448 4.020 27.684 1.00 18.28 105 ALA A O 1
ATOM 856 N N . HIS A 1 106 ? -7.536 3.647 26.941 1.00 18.82 106 HIS A N 1
ATOM 857 C CA . HIS A 1 106 ? -8.067 3.358 28.255 1.00 18.69 106 HIS A CA 1
ATOM 858 C C . HIS A 1 106 ? -7.552 2.015 28.725 1.00 18.96 106 HIS A C 1
ATOM 859 O O . HIS A 1 106 ? -7.656 0.997 28.028 1.00 18.29 106 HIS A O 1
ATOM 866 N N . CYS A 1 107 ? -6.957 2.051 29.914 1.00 20.00 107 CYS A N 1
ATOM 867 C CA . CYS A 1 107 ? -6.323 0.890 30.530 1.00 21.11 107 CYS A CA 1
ATOM 868 C C . CYS A 1 107 ? -7.172 -0.362 30.671 1.00 21.55 107 CYS A C 1
ATOM 869 O O . CYS A 1 107 ? -6.626 -1.455 30.751 1.00 20.70 107 CYS A O 1
ATOM 872 N N . LEU A 1 108 ? -8.501 -0.224 30.695 1.00 22.29 108 LEU A N 1
ATOM 873 C CA . LEU A 1 108 ? -9.335 -1.413 30.828 1.00 23.23 108 LEU A CA 1
ATOM 874 C C . LEU A 1 108 ? -9.741 -2.086 29.509 1.00 23.40 108 LEU A C 1
ATOM 875 O O . LEU A 1 108 ? -10.399 -3.127 29.520 1.00 23.30 108 LEU A O 1
ATOM 8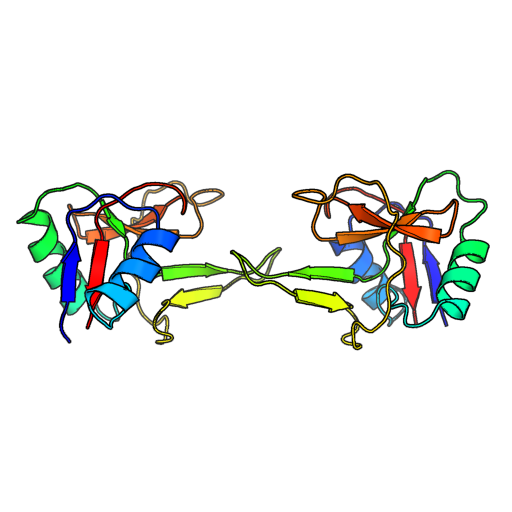80 N N . ARG A 1 109 ? -9.339 -1.506 28.382 1.00 23.83 109 ARG A N 1
ATOM 881 C CA . ARG A 1 109 ? -9.602 -2.103 27.068 1.00 24.83 109 ARG A CA 1
ATOM 882 C C . ARG A 1 109 ? -8.664 -3.313 26.896 1.00 24.69 109 ARG A C 1
ATOM 883 O O . ARG A 1 109 ? -7.553 -3.332 27.432 1.00 24.89 109 ARG A O 1
ATOM 891 N N . ARG A 1 110 ? -9.095 -4.332 26.163 1.00 23.67 110 ARG A N 1
ATOM 892 C CA . ARG A 1 110 ? -8.240 -5.505 25.981 1.00 23.06 110 ARG A CA 1
ATOM 893 C C . ARG A 1 110 ? -7.539 -5.526 24.616 1.00 22.43 110 ARG A C 1
ATOM 894 O O . ARG A 1 110 ? -8.179 -5.406 23.573 1.00 21.44 110 ARG A O 1
ATOM 902 N N . LEU A 1 111 ? -6.213 -5.686 24.623 1.00 20.74 111 LEU A N 1
ATOM 903 C CA . LEU A 1 111 ? -5.434 -5.703 23.389 1.00 19.83 111 LEU A CA 1
ATOM 904 C C . LEU A 1 111 ? -4.317 -6.741 23.482 1.00 19.03 111 LEU A C 1
ATOM 905 O O . LEU A 1 111 ? -4.017 -7.236 24.573 1.00 19.35 111 LEU A O 1
ATOM 910 N N . PRO A 1 112 ? -3.728 -7.116 22.339 1.00 18.78 112 PRO A N 1
ATOM 911 C CA . PRO A 1 112 ? -2.623 -8.088 22.340 1.00 17.50 112 PRO A CA 1
ATOM 912 C C . PRO A 1 112 ? 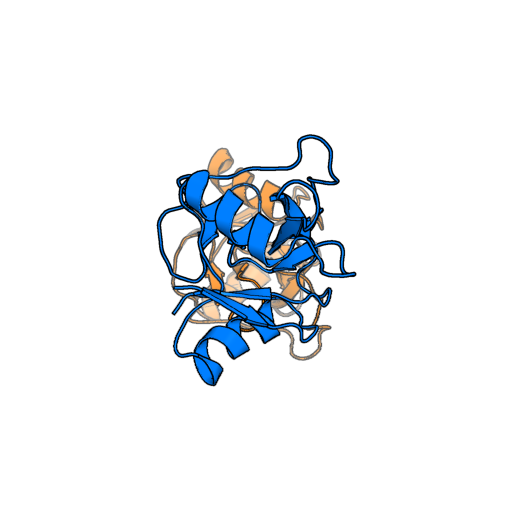-1.498 -7.227 22.927 1.00 16.25 112 PRO A C 1
ATOM 913 O O . PRO A 1 112 ? -1.716 -6.047 23.177 1.00 15.99 112 PRO A O 1
ATOM 917 N N . PHE A 1 113 ? -0.297 -7.760 23.134 1.00 15.49 113 PHE A N 1
ATOM 918 C CA . PHE A 1 113 ? 0.728 -6.910 23.738 1.00 15.03 113 PHE A CA 1
ATOM 919 C C . PHE A 1 113 ? 2.142 -7.430 23.508 1.00 15.60 113 PHE A C 1
ATOM 920 O O . PHE A 1 113 ? 2.316 -8.555 23.074 1.00 16.63 113 PHE A O 1
ATOM 928 N N . ILE A 1 114 ? 3.135 -6.591 23.803 1.00 16.71 114 ILE A N 1
ATOM 929 C CA . ILE A 1 114 ? 4.550 -6.917 23.609 1.00 16.69 114 ILE A CA 1
ATOM 930 C C . ILE A 1 114 ? 5.313 -6.938 24.931 1.00 17.07 114 ILE A C 1
ATOM 931 O O . ILE A 1 114 ? 5.270 -5.966 25.675 1.00 16.66 114 ILE A O 1
ATOM 936 N N . CYS A 1 115 ? 6.010 -8.040 25.202 1.00 16.92 115 CYS A N 1
ATOM 937 C CA . CYS A 1 115 ? 6.810 -8.178 26.415 1.00 18.10 115 CYS A CA 1
ATOM 938 C C . CYS A 1 115 ? 8.271 -8.186 26.016 1.00 18.67 115 CYS A C 1
ATOM 939 O O . CYS A 1 115 ? 8.628 -8.654 24.939 1.00 18.45 115 CYS A O 1
ATOM 942 N N . SER A 1 116 ? 9.114 -7.686 26.902 1.00 21.14 116 SER A N 1
ATOM 943 C CA . SER A 1 116 ? 10.550 -7.710 26.664 1.00 22.97 116 SER A CA 1
ATOM 944 C C . SER A 1 116 ? 11.072 -8.668 27.717 1.00 24.45 116 SER A C 1
ATOM 945 O O . SER A 1 116 ? 10.518 -8.730 28.820 1.00 25.66 116 SER A O 1
ATOM 948 N N . TYR A 1 117 ? 12.120 -9.422 27.403 1.00 25.50 117 TYR A N 1
ATOM 949 C CA . TYR A 1 117 ? 12.667 -10.342 28.393 1.00 27.58 117 TYR A CA 1
ATOM 950 C C . TYR A 1 117 ? 14.175 -10.530 28.212 1.00 27.77 117 TYR A C 1
ATOM 951 O O . TYR A 1 117 ? 14.724 -11.389 28.921 1.00 28.71 117 TYR A O 1
ATOM 961 N N . CYS B 1 2 ? -0.794 23.705 67.828 1.00 38.20 2 CYS B N 1
ATOM 962 C CA . CYS B 1 2 ? -1.090 24.094 66.418 1.00 38.06 2 CYS B CA 1
ATOM 963 C C . CYS B 1 2 ? -2.048 25.277 66.351 1.00 37.00 2 CYS B C 1
ATOM 964 O O . CYS B 1 2 ? -2.607 25.710 67.361 1.00 37.46 2 CYS B O 1
ATOM 967 N N . ARG B 1 3 ? -2.226 25.803 65.146 1.00 35.81 3 ARG B N 1
ATOM 968 C CA . ARG B 1 3 ? -3.128 26.920 64.921 1.00 33.60 3 ARG B CA 1
ATOM 969 C C . ARG B 1 3 ? -3.910 26.618 63.653 1.00 32.05 3 ARG B C 1
ATOM 970 O O . ARG B 1 3 ? -3.364 26.075 62.695 1.00 32.34 3 ARG B O 1
ATOM 972 N N . TYR B 1 4 ? -5.190 26.953 63.652 1.00 30.12 4 TYR B N 1
ATOM 973 C CA . TYR B 1 4 ? -6.017 26.721 62.480 1.00 27.92 4 TYR B CA 1
ATOM 974 C C . TYR B 1 4 ? -7.084 27.803 62.398 1.00 27.24 4 TYR B C 1
ATOM 975 O O . TYR B 1 4 ? -7.345 28.510 63.381 1.00 26.81 4 TYR B O 1
ATOM 984 N N . LEU B 1 5 ? -7.670 27.951 61.212 1.00 26.49 5 LEU B N 1
ATOM 985 C CA . LEU B 1 5 ? -8.700 28.951 60.977 1.00 25.72 5 LEU B CA 1
ATOM 986 C C . LEU B 1 5 ? -9.747 28.409 60.024 1.00 25.21 5 LEU B C 1
ATOM 987 O O . LEU B 1 5 ? -9.458 27.561 59.177 1.00 24.15 5 LEU B O 1
ATOM 992 N N . LEU B 1 6 ? -10.962 28.919 60.155 1.00 24.65 6 LEU B N 1
ATOM 993 C CA . LEU B 1 6 ? -12.023 28.487 59.274 1.00 25.64 6 LEU B CA 1
ATOM 994 C C . LEU B 1 6 ? -12.180 29.505 58.143 1.00 25.40 6 LEU B C 1
ATOM 995 O O . LEU B 1 6 ? -12.227 30.707 58.386 1.00 25.47 6 LEU B O 1
ATOM 1000 N N . VAL B 1 7 ? -12.228 29.017 56.907 1.00 24.58 7 VAL B N 1
ATOM 1001 C CA . VAL B 1 7 ? -12.417 29.887 55.751 1.00 25.34 7 VAL B CA 1
ATOM 1002 C C . VAL B 1 7 ? -13.851 29.642 55.270 1.00 26.17 7 VAL B C 1
ATOM 1003 O O . VAL B 1 7 ? -14.161 28.561 54.776 1.00 25.63 7 VAL B O 1
ATOM 1007 N N . ARG B 1 8 ? -14.705 30.648 55.423 1.00 27.29 8 ARG B N 1
ATOM 1008 C CA . ARG B 1 8 ? -16.118 30.544 55.052 1.00 29.79 8 ARG B CA 1
ATOM 1009 C C . ARG B 1 8 ? -16.404 30.421 53.567 1.00 29.95 8 ARG B C 1
ATOM 1010 O O . ARG B 1 8 ? -17.433 29.866 53.180 1.00 30.63 8 ARG B O 1
ATOM 1018 N N . SER B 1 9 ? -15.509 30.954 52.742 1.00 30.05 9 SER B N 1
ATOM 1019 C CA . SER B 1 9 ? -15.657 30.895 51.286 1.00 30.27 9 SER B CA 1
ATOM 1020 C C . SER B 1 9 ? -15.747 29.455 50.776 1.00 30.06 9 SER B C 1
ATOM 1021 O O . SER B 1 9 ? -14.965 28.590 51.184 1.00 29.64 9 SER B O 1
ATOM 1024 N N . LEU B 1 10 ? -16.701 29.199 49.878 1.00 29.59 10 LEU B N 1
ATOM 1025 C CA . LEU B 1 10 ? -16.896 27.866 49.326 1.00 28.87 10 LEU B CA 1
ATOM 1026 C C . LEU B 1 10 ? -15.936 27.608 48.173 1.00 28.14 10 LEU B C 1
ATOM 1027 O O . LEU B 1 10 ? -15.994 28.283 47.151 1.00 28.47 10 LEU B O 1
ATOM 1032 N N . GLN B 1 11 ? -15.053 26.625 48.324 1.00 26.73 11 GLN B N 1
ATOM 1033 C CA . GLN B 1 11 ? -14.081 26.337 47.272 1.00 25.14 11 GLN B CA 1
ATOM 1034 C C . GLN B 1 11 ? -13.821 24.850 47.052 1.00 24.21 11 GLN B C 1
ATOM 1035 O O . GLN B 1 11 ? -14.074 24.023 47.932 1.00 23.67 11 GLN B O 1
ATOM 1041 N N . THR B 1 12 ? -13.317 24.509 45.869 1.00 23.15 12 THR B N 1
ATOM 1042 C CA . THR B 1 12 ? -12.984 23.126 45.563 1.00 22.86 12 THR B CA 1
ATOM 1043 C C . THR B 1 12 ? -11.735 22.759 46.394 1.00 22.79 12 THR B C 1
ATOM 1044 O O . THR B 1 12 ? -11.049 23.642 46.894 1.00 21.49 12 THR B O 1
ATOM 1048 N N . PHE B 1 13 ? -11.465 21.468 46.548 1.00 22.13 13 PHE B N 1
ATOM 1049 C CA . PHE B 1 13 ? -10.310 21.035 47.326 1.00 22.78 13 PHE B CA 1
ATOM 1050 C C . PHE B 1 13 ? -9.029 21.699 46.812 1.00 22.82 13 PHE B C 1
ATOM 1051 O O . PHE B 1 13 ? -8.240 22.238 47.603 1.00 23.52 13 PHE B O 1
ATOM 1059 N N . SER B 1 14 ? -8.818 21.666 45.495 1.00 22.83 14 SER B N 1
ATOM 1060 C CA . SER B 1 14 ? -7.617 22.266 44.912 1.00 23.46 14 SER B CA 1
ATOM 1061 C C . SER B 1 14 ? -7.567 23.776 45.108 1.00 23.37 14 SER B C 1
ATOM 1062 O O . SER B 1 14 ? -6.483 24.333 45.284 1.00 22.06 14 SER B O 1
ATOM 1065 N N . GLN B 1 15 ? -8.726 24.443 45.070 1.00 22.92 15 GLN B N 1
ATOM 1066 C CA . GLN B 1 15 ? -8.747 25.887 45.278 1.00 23.61 15 GLN B CA 1
ATOM 1067 C C . GLN B 1 15 ? -8.399 26.167 46.736 1.00 23.60 15 GLN B C 1
ATOM 1068 O O . GLN B 1 15 ? -7.588 27.041 47.042 1.00 24.11 15 GLN B O 1
ATOM 1074 N N . ALA B 1 16 ? -9.018 25.406 47.626 1.00 22.58 16 ALA B N 1
ATOM 1075 C CA . ALA B 1 16 ? -8.799 25.556 49.061 1.00 21.82 16 ALA B CA 1
ATOM 1076 C C . ALA B 1 16 ? -7.317 25.318 49.399 1.00 21.45 16 ALA B C 1
ATOM 1077 O O . ALA B 1 16 ? -6.762 26.012 50.243 1.00 20.83 16 ALA B O 1
ATOM 1079 N N . TRP B 1 17 ? -6.695 24.340 48.736 1.00 20.78 17 TRP B N 1
ATOM 1080 C CA . TRP B 1 17 ? -5.268 24.006 48.936 1.00 21.27 17 TRP B CA 1
ATOM 1081 C C . TRP B 1 17 ? -4.430 25.233 48.674 1.00 21.64 17 TRP B C 1
ATOM 1082 O O . TRP B 1 17 ? -3.514 25.544 49.425 1.00 22.05 17 TRP B O 1
ATOM 1093 N N . PHE B 1 18 ? -4.755 25.927 47.589 1.00 21.46 18 PHE B N 1
ATOM 1094 C CA . PHE B 1 18 ? -4.038 27.138 47.204 1.00 21.48 18 PHE B CA 1
ATOM 1095 C C . PHE B 1 18 ? -4.335 28.284 48.174 1.00 21.12 18 PHE B C 1
ATOM 1096 O O . PHE B 1 18 ? -3.430 29.000 48.582 1.00 19.76 18 PHE B O 1
ATOM 1104 N N . THR B 1 19 ? -5.604 28.455 48.542 1.00 20.32 19 THR B N 1
ATOM 1105 C CA . THR B 1 19 ? -5.974 29.524 49.459 1.00 21.11 19 THR B CA 1
ATOM 1106 C C . THR B 1 19 ? -5.240 29.440 50.800 1.00 21.53 19 THR B C 1
ATOM 1107 O O . THR B 1 19 ? -4.769 30.454 51.309 1.00 21.56 19 THR B O 1
ATOM 1111 N N . CYS B 1 20 ? -5.148 28.241 51.373 1.00 20.88 20 CYS B N 1
ATOM 1112 C CA . CYS B 1 20 ? -4.468 28.092 52.649 1.00 21.39 20 CYS B CA 1
ATOM 1113 C C . CYS B 1 20 ? -2.999 28.484 52.516 1.00 22.01 20 CYS B C 1
ATOM 1114 O O . CYS B 1 20 ? -2.426 29.081 53.416 1.00 21.19 20 CYS B O 1
ATOM 1117 N N . ARG B 1 21 ? -2.393 28.142 51.388 1.00 23.30 21 ARG B N 1
ATOM 1118 C CA . ARG B 1 21 ? -0.994 28.479 51.174 1.00 24.83 21 ARG B CA 1
ATOM 1119 C C . ARG B 1 21 ? -0.761 29.947 50.850 1.00 25.07 21 ARG B C 1
ATOM 1120 O O . ARG B 1 21 ? 0.208 30.530 51.315 1.00 25.03 21 ARG B O 1
ATOM 1128 N N . ARG B 1 22 ? -1.637 30.548 50.054 1.00 24.90 22 ARG B N 1
ATOM 1129 C CA . ARG B 1 22 ? -1.439 31.950 49.682 1.00 25.50 22 ARG B CA 1
ATOM 1130 C C . ARG B 1 22 ? -1.987 32.976 50.660 1.00 25.15 22 ARG B C 1
ATOM 1131 O O . ARG B 1 22 ? -1.320 33.964 50.957 1.00 24.60 22 ARG B O 1
ATOM 1139 N N . CYS B 1 23 ? -3.206 32.756 51.148 1.00 24.68 23 CYS B N 1
ATOM 1140 C CA . CYS B 1 23 ? -3.809 33.696 52.076 1.00 24.03 23 CYS B CA 1
ATOM 1141 C C . CYS B 1 23 ? -3.334 33.552 53.517 1.00 23.59 23 CYS B C 1
ATOM 1142 O O . CYS B 1 23 ? -3.347 34.519 54.274 1.00 23.51 23 CYS B O 1
ATOM 1145 N N . TYR B 1 24 ? -2.899 32.358 53.902 1.00 23.27 24 TYR B N 1
ATOM 1146 C CA . TYR B 1 24 ? -2.507 32.156 55.291 1.00 22.78 24 TYR B CA 1
ATOM 1147 C C . TYR B 1 24 ? -1.120 31.602 55.516 1.00 23.02 24 TYR B C 1
ATOM 1148 O O . TYR B 1 24 ? -0.742 31.362 56.657 1.00 23.27 24 TYR B O 1
ATOM 1157 N N . ARG B 1 25 ? -0.385 31.411 54.428 1.00 23.17 25 ARG B N 1
ATOM 1158 C CA . ARG B 1 25 ? 0.965 30.850 54.454 1.00 23.97 25 ARG B CA 1
ATOM 1159 C C . ARG B 1 25 ? 0.925 29.528 55.208 1.00 23.44 25 ARG B C 1
ATOM 1160 O O . ARG B 1 25 ? 1.832 29.197 55.988 1.00 22.98 25 ARG B O 1
ATOM 1168 N N . GLY B 1 26 ? -0.131 28.761 54.955 1.00 21.97 26 GLY B N 1
ATOM 1169 C CA . GLY B 1 26 ? -0.271 27.492 55.631 1.00 21.38 26 GLY B CA 1
ATOM 1170 C C . GLY B 1 26 ? -0.668 26.359 54.711 1.00 20.93 26 GLY B C 1
ATOM 1171 O O . GLY B 1 26 ? -0.246 26.306 53.562 1.00 21.01 26 GLY B O 1
ATOM 1172 N N . ASN B 1 27 ? -1.478 25.442 55.231 1.00 21.06 27 ASN B N 1
ATOM 1173 C CA . ASN B 1 27 ? -1.951 24.304 54.452 1.00 21.64 27 ASN B CA 1
ATOM 1174 C C . ASN B 1 27 ? -3.310 23.886 54.970 1.00 21.32 27 ASN B C 1
ATOM 1175 O O . ASN B 1 27 ? -3.706 24.246 56.084 1.00 20.54 27 ASN B O 1
ATOM 1180 N N . LEU 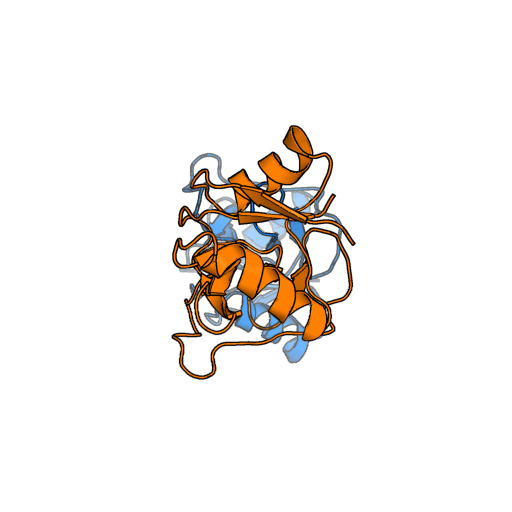B 1 28 ? -4.018 23.124 54.150 1.00 21.67 28 LEU B N 1
ATOM 1181 C CA . LEU B 1 28 ? -5.278 22.562 54.593 1.00 21.34 28 LEU B CA 1
ATOM 1182 C C . LEU B 1 28 ? -4.803 21.724 55.790 1.00 21.02 28 LEU B C 1
ATOM 1183 O O . LEU B 1 28 ? -3.753 21.067 55.746 1.00 21.26 28 LEU B O 1
ATOM 1188 N N . VAL B 1 29 ? -5.571 21.771 56.867 1.00 20.97 29 VAL B N 1
ATOM 1189 C CA . VAL B 1 29 ? -5.219 21.102 58.128 1.00 19.38 29 VAL B CA 1
ATOM 1190 C C . VAL B 1 29 ? -5.067 19.576 58.115 1.00 18.86 29 VAL B C 1
ATOM 1191 O O . VAL B 1 29 ? -5.770 18.896 57.369 1.00 17.36 29 VAL B O 1
ATOM 1195 N N . SER B 1 30 ? -4.112 19.056 58.911 1.00 17.61 30 SER B N 1
ATOM 1196 C CA . SER B 1 30 ? -3.953 17.602 59.089 1.00 17.13 30 SER B CA 1
ATOM 1197 C C . SER B 1 30 ? -4.390 17.378 60.541 1.00 17.52 30 SER B C 1
ATOM 1198 O O . SER B 1 30 ? -4.190 18.251 61.384 1.00 16.61 30 SER B O 1
ATOM 1201 N N . ILE B 1 31 ? -5.015 16.234 60.820 1.00 17.02 31 ILE B N 1
ATOM 1202 C CA . ILE B 1 31 ? -5.514 15.908 62.150 1.00 17.61 31 ILE B CA 1
ATOM 1203 C C . ILE B 1 31 ? -4.881 14.614 62.612 1.00 18.82 31 ILE B C 1
ATOM 1204 O O . ILE B 1 31 ? -4.980 13.586 61.933 1.00 18.83 31 ILE B O 1
ATOM 1209 N N . HIS B 1 32 ? -4.227 14.658 63.770 1.00 19.67 32 HIS B N 1
ATOM 1210 C CA . HIS B 1 32 ? -3.521 13.494 64.288 1.00 20.49 32 HIS B CA 1
ATOM 1211 C C . HIS B 1 32 ? -4.026 12.855 65.572 1.00 22.02 32 HIS B C 1
ATOM 1212 O O . HIS B 1 32 ? -3.428 11.898 66.050 1.00 22.38 32 HIS B O 1
ATOM 1219 N N . ASN B 1 33 ? -5.103 13.381 66.149 1.00 22.75 33 ASN B N 1
ATOM 1220 C CA . ASN B 1 33 ? -5.663 12.784 67.353 1.00 23.46 33 ASN B CA 1
ATOM 1221 C C . ASN B 1 33 ? -7.097 13.249 67.519 1.00 23.03 33 ASN B C 1
ATOM 1222 O O . ASN B 1 33 ? -7.527 14.188 66.847 1.00 22.68 33 ASN B O 1
ATOM 1227 N N . PHE B 1 34 ? -7.844 12.585 68.389 1.00 23.02 34 PHE B N 1
ATOM 1228 C CA . PHE B 1 34 ? -9.247 12.944 68.588 1.00 23.43 34 PHE B CA 1
ATOM 1229 C C . PHE B 1 34 ? -9.407 14.302 69.269 1.00 23.86 34 PHE B C 1
ATOM 1230 O O . PHE B 1 34 ? -10.380 15.012 69.043 1.00 23.46 34 PHE B O 1
ATOM 1238 N N . ASN B 1 35 ? -8.436 14.668 70.094 1.00 24.04 35 ASN B N 1
ATOM 1239 C CA . ASN B 1 35 ? -8.490 15.936 70.809 1.00 24.89 35 ASN B CA 1
ATOM 1240 C C . ASN B 1 35 ? -8.537 17.117 69.836 1.00 24.36 35 ASN B C 1
ATOM 1241 O O . ASN B 1 35 ? -9.330 18.051 70.013 1.00 25.38 35 ASN B O 1
ATOM 1246 N N . ILE B 1 36 ? -7.709 17.089 68.803 1.00 23.39 36 ILE B N 1
ATOM 1247 C CA . ILE B 1 36 ? -7.739 18.189 67.847 1.00 22.85 36 ILE B CA 1
ATOM 1248 C C . ILE B 1 36 ? -8.969 18.040 66.942 1.00 22.43 36 ILE B C 1
ATOM 1249 O O . ILE B 1 36 ? -9.572 19.037 66.519 1.00 21.33 36 ILE B O 1
ATOM 1254 N N . ASN B 1 37 ? -9.338 16.802 66.640 1.00 21.34 37 ASN B N 1
ATOM 1255 C CA . ASN B 1 37 ? -10.504 16.605 65.790 1.00 21.55 37 ASN B CA 1
ATOM 1256 C C . ASN B 1 37 ? -11.705 17.256 66.448 1.00 21.26 37 ASN B C 1
ATOM 1257 O O . ASN B 1 37 ? -12.430 18.011 65.811 1.00 22.07 37 ASN B O 1
ATOM 1262 N N . TYR B 1 38 ? -11.888 16.975 67.733 1.00 21.04 38 TYR B N 1
ATOM 1263 C CA . TYR B 1 38 ? -12.984 17.524 68.510 1.00 21.42 38 TYR B CA 1
ATOM 1264 C C . TYR B 1 38 ? -12.960 19.044 68.567 1.00 21.41 38 TYR B C 1
ATOM 1265 O O . TYR B 1 38 ? -14.003 19.679 68.436 1.00 20.27 38 TYR B O 1
ATOM 1274 N N . ARG B 1 39 ? -11.782 19.634 68.779 1.00 20.88 39 ARG B N 1
ATOM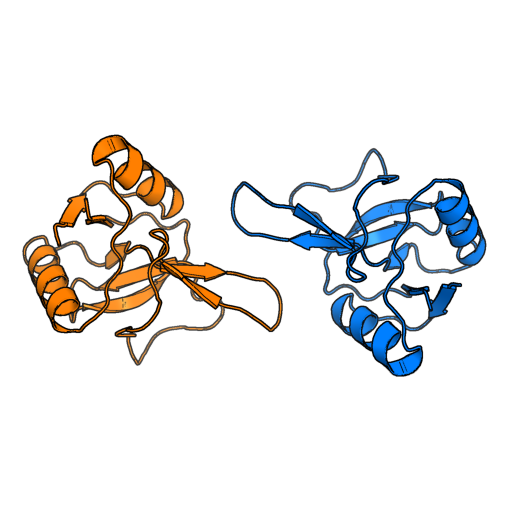 1275 C CA . ARG B 1 39 ? -11.687 21.099 68.844 1.00 21.31 39 ARG B CA 1
ATOM 1276 C C . ARG B 1 39 ? -12.073 21.765 67.520 1.00 20.91 39 ARG B C 1
ATOM 1277 O O . ARG B 1 39 ? -12.766 22.790 67.511 1.00 21.72 39 ARG B O 1
ATOM 1285 N N . ILE B 1 40 ? -11.642 21.185 66.405 1.00 20.42 40 ILE B N 1
ATOM 1286 C CA . ILE B 1 40 ? -11.989 21.728 65.092 1.00 20.21 40 ILE B CA 1
ATOM 1287 C C . ILE B 1 40 ? -13.503 21.565 64.901 1.00 21.02 40 ILE B C 1
ATOM 1288 O O . ILE B 1 40 ? -14.172 22.475 64.427 1.00 21.30 40 ILE B O 1
ATOM 1293 N N . GLN B 1 41 ? -14.034 20.410 65.281 1.00 21.10 41 GLN B N 1
ATOM 1294 C CA . GLN B 1 41 ? -15.479 20.162 65.191 1.00 22.51 41 GLN B CA 1
ATOM 1295 C C . GLN B 1 41 ? -16.260 21.271 65.889 1.00 23.19 41 GLN B C 1
ATOM 1296 O O . GLN B 1 41 ? -17.238 21.788 65.351 1.00 22.79 41 GLN B O 1
ATOM 1302 N N . CYS B 1 42 ? -15.864 21.596 67.118 1.00 24.06 42 CYS B N 1
ATOM 1303 C CA . CYS B 1 42 ? -16.543 22.649 67.863 1.00 25.74 42 CYS B CA 1
ATOM 1304 C C . CYS B 1 42 ? -16.458 23.981 67.119 1.00 26.71 42 CYS B C 1
ATOM 1305 O O . CYS B 1 42 ? -17.458 24.693 66.994 1.00 26.79 42 CYS B O 1
ATOM 1308 N N . SER B 1 43 ? -15.275 24.313 66.613 1.00 27.65 43 SER B N 1
ATOM 1309 C CA . SER B 1 43 ? -15.099 25.579 65.896 1.00 29.43 43 SER B CA 1
ATOM 1310 C C . SER B 1 43 ? -15.992 25.696 64.661 1.00 30.63 43 SER B C 1
ATOM 1311 O O . SER B 1 43 ? -16.418 26.793 64.300 1.00 31.14 43 SER B O 1
ATOM 1314 N N . VAL B 1 44 ? -16.286 24.566 64.027 1.00 32.25 44 VAL B N 1
ATOM 1315 C CA . VAL B 1 44 ? -17.096 24.550 62.813 1.00 34.13 44 VAL B CA 1
ATOM 1316 C C . VAL B 1 44 ? -18.590 24.382 63.058 1.00 35.30 44 VAL B C 1
ATOM 1317 O O . VAL B 1 44 ? -19.411 24.741 62.207 1.00 35.45 44 VAL B O 1
ATOM 1321 N N . SER B 1 45 ? -18.948 23.823 64.207 1.00 36.47 45 SER B N 1
ATOM 1322 C CA . SER B 1 45 ? -20.355 23.650 64.538 1.00 38.15 45 SER B CA 1
ATOM 1323 C C . SER B 1 45 ? -20.811 25.050 64.911 1.00 39.21 45 SER B C 1
ATOM 1324 O O . SER B 1 45 ? -21.840 25.530 64.438 1.00 38.65 45 SER B O 1
ATOM 1327 N N . ALA B 1 46 ? -20.011 25.697 65.759 1.00 40.88 46 ALA B N 1
ATOM 1328 C CA . ALA B 1 46 ? -20.274 27.057 66.220 1.00 42.49 46 ALA B CA 1
ATOM 1329 C C . ALA B 1 46 ? -20.323 27.961 64.992 1.00 43.66 46 ALA B C 1
ATOM 1330 O O . ALA B 1 46 ? -20.917 29.045 65.015 1.00 44.30 46 ALA B O 1
ATOM 1332 N N . LEU B 1 47 ? -19.686 27.500 63.923 1.00 44.43 47 LEU B N 1
ATOM 1333 C CA . LEU B 1 47 ? -19.656 28.218 62.655 1.00 45.62 47 LEU B CA 1
ATOM 1334 C C . LEU B 1 47 ? -20.327 27.291 61.635 1.00 46.14 47 LEU B C 1
ATOM 1335 O O . LEU B 1 47 ? -19.779 26.961 60.577 1.00 46.87 47 LEU B O 1
ATOM 1340 N N . ASN B 1 48 ? -21.525 26.870 62.025 1.00 46.08 48 ASN B N 1
ATOM 1341 C CA . ASN B 1 48 ? -22.434 25.974 61.319 1.00 45.96 48 ASN B CA 1
ATOM 1342 C C . ASN B 1 48 ? -22.557 26.021 59.791 1.00 45.75 48 ASN B C 1
ATOM 1343 O O . ASN B 1 48 ? -23.303 26.840 59.263 1.00 45.63 48 ASN B O 1
ATOM 1348 N N . GLN B 1 49 ? -21.876 25.123 59.077 1.00 45.67 49 GLN B N 1
ATOM 1349 C CA . GLN B 1 49 ? -21.989 25.120 57.612 1.00 45.02 49 GLN B CA 1
ATOM 1350 C C . GLN B 1 49 ? -22.293 23.768 56.937 1.00 43.63 49 GLN B C 1
ATOM 1351 O O . GLN B 1 49 ? -22.794 23.746 55.804 1.00 44.00 49 GLN B O 1
ATOM 1357 N N . GLY B 1 50 ? -21.992 22.658 57.614 1.00 41.43 50 GLY B N 1
ATOM 1358 C CA . GLY B 1 50 ? -22.255 21.336 57.045 1.00 38.41 50 GLY B CA 1
ATOM 1359 C C . GLY B 1 50 ? -21.051 20.387 57.010 1.00 36.06 50 GLY B C 1
ATOM 1360 O O . GLY B 1 50 ? -20.949 19.452 57.813 1.00 35.07 50 GLY B O 1
ATOM 1361 N N . GLN B 1 51 ? -20.167 20.606 56.043 1.00 33.43 51 GLN B N 1
ATOM 1362 C CA . GLN B 1 51 ? -18.947 19.818 55.896 1.00 31.32 51 GLN B CA 1
ATOM 1363 C C . GLN B 1 51 ? -17.864 20.804 55.517 1.00 29.27 51 GLN B C 1
ATOM 1364 O O . GLN B 1 51 ? -18.137 21.783 54.834 1.00 28.41 51 GLN B O 1
ATOM 1370 N N . VAL B 1 52 ? -16.636 20.548 55.948 1.00 27.03 52 VAL B N 1
ATOM 1371 C CA . VAL B 1 52 ? -15.532 21.428 55.608 1.00 24.93 52 VAL B CA 1
ATOM 1372 C C . VAL B 1 52 ? -14.360 20.571 55.120 1.00 24.25 52 VAL B C 1
ATOM 1373 O O . VAL B 1 52 ? -14.169 19.440 55.566 1.00 23.16 52 VAL B O 1
ATOM 1377 N N . TRP B 1 53 ? -13.597 21.112 54.181 1.00 22.49 53 TRP B N 1
ATOM 1378 C CA . TRP B 1 53 ? -12.456 20.406 53.627 1.00 22.50 53 TRP B CA 1
ATOM 1379 C C . TRP B 1 53 ? -11.341 20.357 54.650 1.00 21.25 53 TRP B C 1
ATOM 1380 O O . TRP B 1 53 ? -11.140 21.331 55.359 1.00 21.19 53 TRP B O 1
ATOM 1391 N N . ILE B 1 54 ? -10.669 19.216 54.771 1.00 20.89 54 ILE B N 1
ATOM 1392 C CA . ILE B 1 54 ? -9.474 19.152 55.606 1.00 19.64 54 ILE B CA 1
ATOM 1393 C C . ILE B 1 54 ? -8.428 18.672 54.595 1.00 19.84 54 ILE B C 1
ATOM 1394 O O . ILE B 1 54 ? -8.785 18.317 53.475 1.00 19.35 54 ILE B O 1
ATOM 1399 N N . GLY B 1 55 ? -7.147 18.674 54.951 1.00 19.82 55 GLY B N 1
ATOM 1400 C CA . GLY B 1 55 ? -6.129 18.316 53.975 1.00 20.35 55 GLY B CA 1
ATOM 1401 C C . GLY B 1 55 ? -5.830 16.894 53.528 1.00 20.81 55 GLY B C 1
ATOM 1402 O O . GLY B 1 55 ? -4.727 16.632 53.041 1.00 20.53 55 GLY B O 1
ATOM 1403 N N . GLY B 1 56 ? -6.780 15.979 53.654 1.00 21.28 56 GLY B N 1
ATOM 1404 C CA . GLY B 1 56 ? -6.487 14.615 53.270 1.00 21.83 56 GLY B CA 1
ATOM 1405 C C . GLY B 1 56 ? -6.942 14.200 51.892 1.00 23.37 56 GLY B C 1
ATOM 1406 O O . GLY B 1 56 ? -7.969 14.682 51.384 1.00 21.65 56 GLY B O 1
ATOM 1407 N N . ARG B 1 57 ? -6.163 13.310 51.280 1.00 25.11 57 ARG B N 1
ATOM 1408 C CA . ARG B 1 57 ? -6.511 12.771 49.969 1.00 27.92 57 ARG B CA 1
ATOM 1409 C C . ARG B 1 57 ? -6.033 11.351 49.726 1.00 28.63 57 ARG B C 1
ATOM 1410 O O . ARG B 1 57 ? -5.050 10.888 50.326 1.00 29.02 57 ARG B O 1
ATOM 1418 N N . ILE B 1 58 ? -6.759 10.660 48.853 1.00 29.60 58 ILE B N 1
ATOM 1419 C CA . ILE B 1 58 ? -6.444 9.284 48.472 1.00 30.76 58 ILE B CA 1
ATOM 1420 C C . ILE B 1 58 ? -5.824 9.357 47.079 1.00 31.74 58 ILE B C 1
ATOM 1421 O O . ILE B 1 58 ? -6.476 9.772 46.118 1.00 31.51 58 ILE B O 1
ATOM 1426 N N . THR B 1 59 ? -4.567 8.943 46.973 1.00 32.46 59 THR B N 1
ATOM 1427 C CA . THR B 1 59 ? -3.860 9.014 45.705 1.00 33.77 59 THR B CA 1
ATOM 1428 C C . THR B 1 59 ? -3.431 7.660 45.147 1.00 34.43 59 THR B C 1
ATOM 1429 O O . THR B 1 59 ? -3.457 6.644 45.844 1.00 33.93 59 THR B O 1
ATOM 1433 N N . GLY B 1 60 ? -3.028 7.662 43.879 1.00 35.22 60 GLY B N 1
ATOM 1434 C CA . GLY B 1 60 ? -2.597 6.436 43.232 1.00 36.60 60 GLY B CA 1
ATOM 1435 C C . GLY B 1 60 ? -3.685 5.857 42.347 1.00 37.64 60 GLY B C 1
ATOM 1436 O O . GLY B 1 60 ? -4.862 6.178 42.501 1.00 37.82 60 GLY B O 1
ATOM 1437 N N . SER B 1 61 ? -3.299 5.004 41.407 1.00 38.47 61 SER B N 1
ATOM 1438 C CA . SER B 1 61 ? -4.282 4.393 40.522 1.00 39.31 61 SER B CA 1
ATOM 1439 C C . SER B 1 61 ? -4.181 2.878 40.615 1.00 39.69 61 SER B C 1
ATOM 1440 O O . SER B 1 61 ? -3.146 2.343 41.008 1.00 40.03 61 SER B O 1
ATOM 1443 N N . GLY B 1 62 ? -5.260 2.186 40.265 1.00 39.98 62 GLY B N 1
ATOM 1444 C CA . GLY B 1 62 ? -5.235 0.738 40.322 1.00 40.46 62 GLY B CA 1
ATOM 1445 C C . GLY B 1 62 ? -5.466 0.184 41.718 1.00 40.63 62 GLY B C 1
ATOM 1446 O O . GLY B 1 62 ? -6.230 0.756 42.500 1.00 40.86 62 GLY B O 1
ATOM 1447 N N . ARG B 1 63 ? -4.797 -0.926 42.029 1.00 40.41 63 ARG B N 1
ATOM 1448 C CA . ARG B 1 63 ? -4.937 -1.592 43.323 1.00 40.11 63 ARG B CA 1
ATOM 1449 C C . ARG B 1 63 ? -4.331 -0.851 44.519 1.00 39.30 63 ARG B C 1
ATOM 1450 O O . ARG B 1 63 ? -5.033 -0.534 45.478 1.00 39.44 63 ARG B O 1
ATOM 1458 N N . CYS B 1 64 ? -3.030 -0.586 44.462 1.00 38.16 64 CYS B N 1
ATOM 1459 C CA . CYS B 1 64 ? -2.336 0.068 45.566 1.00 37.08 64 CYS B CA 1
ATOM 1460 C C . CYS B 1 64 ? -2.531 1.577 45.665 1.00 36.46 64 CYS B C 1
ATOM 1461 O O . CYS B 1 64 ? -2.163 2.332 44.760 1.00 36.32 64 CYS B O 1
ATOM 1464 N N . ARG B 1 65 ? -3.099 2.014 46.784 1.00 35.39 65 ARG B N 1
ATOM 1465 C CA . ARG B 1 65 ? -3.331 3.434 47.028 1.00 34.81 65 ARG B CA 1
ATOM 1466 C C . ARG B 1 65 ? -2.673 3.901 48.328 1.00 33.86 65 ARG B C 1
ATOM 1467 O O . ARG B 1 65 ? -2.031 3.123 49.040 1.00 33.39 65 ARG B O 1
ATOM 1475 N N . ARG B 1 66 ? -2.808 5.189 48.618 1.00 32.85 66 ARG B N 1
ATOM 1476 C CA . ARG B 1 66 ? -2.272 5.736 49.853 1.00 31.95 66 ARG B CA 1
ATOM 1477 C C . ARG B 1 66 ? -3.058 6.971 50.257 1.00 30.16 66 ARG B C 1
ATOM 1478 O O . ARG B 1 66 ? -3.566 7.707 49.414 1.00 29.46 66 ARG B O 1
ATOM 1486 N N . PHE B 1 67 ? -3.190 7.154 51.564 1.00 28.39 67 PHE B N 1
ATOM 1487 C CA . PHE B 1 67 ? -3.909 8.281 52.125 1.00 26.65 67 PHE B CA 1
ATOM 1488 C C . PHE B 1 67 ? -2.849 9.250 52.590 1.00 25.66 67 PHE B C 1
ATOM 1489 O O . PHE B 1 67 ? -1.982 8.885 53.395 1.00 24.67 67 PHE B O 1
ATOM 1497 N N . GLN B 1 68 ? -2.916 10.482 52.089 1.00 24.65 68 GLN B N 1
ATOM 1498 C CA . GLN B 1 68 ? -1.919 11.490 52.454 1.00 24.27 68 GLN B CA 1
ATOM 1499 C C . GLN B 1 68 ? -2.512 12.823 52.925 1.00 22.99 68 GLN B C 1
ATOM 1500 O O . GLN B 1 68 ? -3.678 13.157 52.629 1.00 21.34 68 GLN B O 1
ATOM 1506 N N . TRP B 1 69 ? -1.693 13.569 53.668 1.00 21.35 69 TRP B N 1
ATOM 1507 C CA . TRP B 1 69 ? -2.055 14.896 54.156 1.00 20.89 69 TRP B CA 1
ATOM 1508 C C . TRP B 1 69 ? -1.292 15.858 53.251 1.00 21.75 69 TRP B C 1
ATOM 1509 O O . TRP B 1 69 ? -0.097 15.651 52.995 1.00 21.05 69 TRP B O 1
ATOM 1520 N N . VAL B 1 70 ? -1.940 16.921 52.790 1.00 21.43 70 VAL B N 1
ATOM 1521 C CA . VAL B 1 70 ? -1.230 17.849 51.914 1.00 22.80 70 VAL B CA 1
ATOM 1522 C C . VAL B 1 70 ? -0.062 18.576 52.583 1.00 23.19 70 VAL B C 1
ATOM 1523 O O . VAL B 1 70 ? 0.754 19.172 51.886 1.00 23.95 70 VAL B O 1
ATOM 1527 N N . ASP B 1 71 ? 0.028 18.527 53.915 1.00 24.15 71 ASP B N 1
ATOM 1528 C CA . ASP B 1 71 ? 1.140 19.185 54.620 1.00 24.25 71 ASP B CA 1
ATOM 1529 C C . ASP B 1 71 ? 2.321 18.243 54.812 1.00 25.02 71 ASP B C 1
ATOM 1530 O O . ASP B 1 71 ? 3.338 18.607 55.419 1.00 25.36 71 ASP B O 1
ATOM 1535 N N . GLY B 1 72 ? 2.175 17.032 54.283 1.00 25.16 72 GLY B N 1
ATOM 1536 C CA . GLY B 1 72 ? 3.226 16.039 54.358 1.00 26.10 72 GLY B CA 1
ATOM 1537 C C . GLY B 1 72 ? 3.364 15.251 55.648 1.00 26.06 72 GLY B C 1
ATOM 1538 O O . GLY B 1 72 ? 4.260 14.403 55.743 1.00 26.20 72 GLY B O 1
ATOM 1539 N N . SER B 1 73 ? 2.508 15.510 56.635 1.00 25.29 73 SER B N 1
ATOM 1540 C CA . SER B 1 73 ? 2.608 14.784 57.899 1.00 25.02 73 SER B CA 1
ATOM 1541 C C . SER B 1 73 ? 2.100 13.349 57.785 1.00 25.45 73 SER B C 1
ATOM 1542 O O . SER B 1 73 ? 1.436 12.980 56.809 1.00 25.79 73 SER B O 1
ATOM 1545 N N . ARG B 1 74 ? 2.409 12.534 58.787 1.00 25.56 74 ARG B N 1
ATOM 1546 C CA . ARG B 1 74 ? 1.998 11.136 58.774 1.00 26.40 74 ARG B CA 1
ATOM 1547 C C . ARG B 1 74 ? 0.499 10.923 58.941 1.00 25.23 74 ARG B C 1
ATOM 1548 O O . ARG B 1 74 ? -0.161 11.656 59.665 1.00 25.24 74 ARG B O 1
ATOM 1556 N N . TRP B 1 75 ? -0.022 9.914 58.243 1.00 24.41 75 TRP B N 1
ATOM 1557 C CA . TRP B 1 75 ? -1.431 9.550 58.336 1.00 22.74 75 TRP B CA 1
ATOM 1558 C C . TRP B 1 75 ? -1.502 8.558 59.494 1.00 22.84 75 TRP B C 1
ATOM 1559 O O . TRP B 1 75 ? -1.485 7.348 59.276 1.00 23.66 75 TRP B O 1
ATOM 1570 N N . ASN B 1 76 ? -1.562 9.054 60.728 1.00 22.55 76 ASN B N 1
ATOM 1571 C CA . ASN B 1 76 ? -1.613 8.152 61.876 1.00 22.83 76 ASN B CA 1
ATOM 1572 C C . ASN B 1 76 ? -2.906 8.192 62.670 1.00 22.61 76 ASN B C 1
ATOM 1573 O O . ASN B 1 76 ? -3.001 7.578 63.734 1.00 22.13 76 ASN B O 1
ATOM 1578 N N . PHE B 1 77 ? -3.906 8.894 62.137 1.00 21.24 77 PHE B N 1
ATOM 1579 C CA . PHE B 1 77 ? -5.200 9.002 62.800 1.00 21.17 77 PHE B CA 1
ATOM 1580 C C . PHE B 1 77 ? -6.290 9.310 61.790 1.00 20.31 77 PHE B C 1
ATOM 1581 O O . PHE B 1 77 ? -6.037 9.907 60.752 1.00 19.60 77 PHE B O 1
ATOM 1589 N N . ALA B 1 78 ? -7.511 8.913 62.125 1.00 21.10 78 ALA B N 1
ATOM 1590 C CA . ALA B 1 78 ? -8.662 9.187 61.274 1.00 20.51 78 ALA B CA 1
ATOM 1591 C C . ALA B 1 78 ? -9.911 8.971 62.133 1.00 20.40 78 ALA B C 1
ATOM 1592 O O . ALA B 1 78 ? -9.854 8.311 63.176 1.00 19.82 78 ALA B O 1
ATOM 1594 N N . TYR B 1 79 ? -11.034 9.534 61.707 1.00 20.85 79 TYR B N 1
ATOM 1595 C CA . TYR B 1 79 ? -12.281 9.397 62.441 1.00 20.77 79 TYR B CA 1
ATOM 1596 C C . TYR B 1 79 ? -13.404 9.313 61.404 1.00 20.42 79 TYR B C 1
ATOM 1597 O O . TYR B 1 79 ? -14.263 10.187 61.342 1.00 19.89 79 TYR B O 1
ATOM 1606 N N . TRP B 1 80 ? -13.385 8.243 60.611 1.00 20.26 80 TRP B N 1
ATOM 1607 C CA . TRP B 1 80 ? -14.348 8.030 59.531 1.00 20.26 80 TRP B CA 1
ATOM 1608 C C . TRP B 1 80 ? -15.793 7.763 59.922 1.00 21.01 80 TRP B C 1
ATOM 1609 O O . TRP B 1 80 ? -16.076 7.021 60.858 1.00 19.92 80 TRP B O 1
ATOM 1620 N N . ALA B 1 81 ? -16.714 8.345 59.166 1.00 21.88 81 ALA B N 1
ATOM 1621 C CA . ALA B 1 81 ? -18.119 8.099 59.410 1.00 23.60 81 ALA B CA 1
ATOM 1622 C C . ALA B 1 81 ? -18.275 6.614 59.111 1.00 24.69 81 ALA B C 1
ATOM 1623 O O . ALA B 1 81 ? -17.842 6.134 58.064 1.00 25.03 81 ALA B O 1
ATOM 1625 N N . ALA B 1 82 ? -18.861 5.882 60.047 1.00 27.01 82 ALA B N 1
ATOM 1626 C CA . ALA B 1 82 ? -19.066 4.457 59.870 1.00 28.68 82 ALA B CA 1
ATOM 1627 C C . ALA B 1 82 ? -19.978 4.176 58.673 1.00 30.15 82 ALA B C 1
ATOM 1628 O O . ALA B 1 82 ? -19.682 3.294 57.858 1.00 30.81 82 ALA B O 1
ATOM 1630 N N . HIS B 1 83 ? -21.075 4.925 58.570 1.00 31.17 83 HIS B N 1
ATOM 1631 C CA . HIS B 1 83 ? -22.039 4.750 57.473 1.00 32.53 83 HIS B CA 1
ATOM 1632 C C . HIS B 1 83 ? -21.890 5.837 56.409 1.00 32.70 83 HIS B C 1
ATOM 1633 O O . HIS B 1 83 ? -22.333 6.977 56.611 1.00 32.86 83 HIS B O 1
ATOM 1640 N N . GLN B 1 84 ? -21.288 5.477 55.278 1.00 32.04 84 GLN B N 1
ATOM 1641 C CA . GLN B 1 84 ? -21.081 6.416 54.178 1.00 32.11 84 GLN B CA 1
ATOM 1642 C C . GLN B 1 84 ? -20.728 5.675 52.895 1.00 32.91 84 GLN B C 1
ATOM 1643 O O . GLN B 1 84 ? -20.141 4.607 52.935 1.00 33.05 84 GLN B O 1
ATOM 1649 N N . PRO B 1 85 ? -21.096 6.235 51.736 1.00 34.15 85 PRO B N 1
ATOM 1650 C CA . PRO B 1 85 ? -20.777 5.589 50.457 1.00 35.06 85 PRO B CA 1
ATOM 1651 C C . PRO B 1 85 ? -19.247 5.605 50.416 1.00 35.44 85 PRO B C 1
ATOM 1652 O O . PRO B 1 85 ? -18.638 6.638 50.696 1.00 35.66 85 PRO B O 1
ATOM 1656 N N . TRP B 1 86 ? -18.618 4.493 50.073 1.00 36.07 86 TRP B N 1
ATOM 1657 C CA . TRP B 1 86 ? -17.155 4.473 50.075 1.00 36.53 86 TRP B CA 1
ATOM 1658 C C . TRP B 1 86 ? -16.522 4.400 48.689 1.00 37.53 86 TRP B C 1
ATOM 1659 O O . TRP B 1 86 ? -15.693 5.241 48.337 1.00 37.80 86 TRP B O 1
ATOM 1670 N N . SER B 1 87 ? -16.915 3.407 47.897 1.00 38.55 87 SER B N 1
ATOM 1671 C CA . SER B 1 87 ? -16.380 3.250 46.547 1.00 39.20 87 SER B CA 1
ATOM 1672 C C . SER B 1 87 ? -16.945 4.339 45.633 1.00 39.35 87 SER B C 1
ATOM 1673 O O . SER B 1 87 ? -18.162 4.508 45.537 1.00 40.01 87 SER B O 1
ATOM 1676 N N . ARG B 1 88 ? -16.061 5.058 44.945 1.00 39.20 88 ARG B N 1
ATOM 1677 C CA . ARG B 1 88 ? -16.472 6.146 44.056 1.00 39.16 88 ARG B CA 1
ATOM 1678 C C . ARG B 1 88 ? -17.022 7.270 44.924 1.00 37.73 88 ARG B C 1
ATOM 1679 O O . ARG B 1 88 ? -17.800 8.102 44.468 1.00 37.86 88 ARG B O 1
ATOM 1687 N N . GLY B 1 89 ? -16.599 7.291 46.186 1.00 36.33 89 GLY B N 1
ATOM 1688 C CA . GLY B 1 89 ? -17.066 8.311 47.107 1.00 34.35 89 GLY B CA 1
ATOM 1689 C C . GLY B 1 89 ? -16.276 9.610 47.069 1.00 33.00 89 GLY B C 1
ATOM 1690 O O . GLY B 1 89 ? -16.577 10.544 47.821 1.00 33.15 89 GLY B O 1
ATOM 1691 N N . GLY B 1 90 ? -15.278 9.675 46.191 1.00 31.47 90 GLY B N 1
ATOM 1692 C CA . GLY B 1 90 ? -14.458 10.869 46.087 1.00 29.30 90 GLY B CA 1
ATOM 1693 C C . GLY B 1 90 ? -13.060 10.590 46.614 1.00 28.69 90 GLY B C 1
ATOM 1694 O O . GLY B 1 90 ? -12.872 9.663 47.404 1.00 27.58 90 GLY B O 1
ATOM 1695 N N . HIS B 1 91 ? -12.083 11.390 46.196 1.00 28.20 91 HIS B N 1
ATOM 1696 C CA . HIS B 1 91 ? -10.705 11.195 46.641 1.00 28.16 91 HIS B CA 1
ATOM 1697 C C . HIS B 1 91 ? -10.218 12.271 47.597 1.00 27.21 91 HIS B C 1
ATOM 1698 O O . HIS B 1 91 ? -9.035 12.329 47.939 1.00 27.23 91 HIS B O 1
ATOM 1705 N N . CYS B 1 92 ? -11.133 13.122 48.032 1.00 26.53 92 CYS B N 1
ATOM 1706 C CA . CYS B 1 92 ? -10.791 14.174 48.980 1.00 25.53 92 CYS B CA 1
ATOM 1707 C C . CYS B 1 92 ? -11.521 13.936 50.300 1.00 24.68 92 CYS B C 1
ATOM 1708 O O . CYS B 1 92 ? -12.577 13.292 50.332 1.00 24.06 92 CYS B O 1
ATOM 1711 N N . VAL B 1 93 ? -10.955 14.442 51.392 1.00 23.48 93 VAL B N 1
ATOM 1712 C CA . VAL B 1 93 ? -11.532 14.212 52.710 1.00 22.14 93 VAL B CA 1
ATOM 1713 C C . VAL B 1 93 ? -12.112 15.449 53.376 1.00 21.96 93 VAL B C 1
ATOM 1714 O O . VAL B 1 93 ? -11.441 16.461 53.511 1.00 21.13 93 VAL B O 1
ATOM 1718 N N . ALA B 1 94 ? -13.375 15.349 53.792 1.00 21.86 94 ALA B N 1
ATOM 1719 C CA . ALA B 1 94 ? -14.044 16.449 54.478 1.00 22.10 94 ALA B CA 1
ATOM 1720 C C . ALA B 1 94 ? -14.454 16.037 55.898 1.00 21.88 94 ALA B C 1
ATOM 1721 O O . ALA B 1 94 ? -14.649 14.860 56.184 1.00 21.91 94 ALA B O 1
ATOM 1723 N N . LEU B 1 95 ? -14.588 17.016 56.784 1.00 22.61 95 LEU B N 1
ATOM 1724 C CA . LEU B 1 95 ? -14.992 16.757 58.167 1.00 23.33 95 LEU B CA 1
ATOM 1725 C C . LEU B 1 95 ? -16.407 17.305 58.355 1.00 24.20 95 LEU B C 1
ATOM 1726 O O . LEU B 1 95 ? -16.682 18.428 57.946 1.00 23.07 95 LEU B O 1
ATOM 1731 N N . CYS B 1 96 ? -17.287 16.517 58.975 1.00 25.60 96 CYS B N 1
ATOM 1732 C CA . CYS B 1 96 ? -18.680 16.921 59.199 1.00 27.40 96 CYS B CA 1
ATOM 1733 C C . CYS B 1 96 ? -18.864 17.804 60.427 1.00 28.45 96 CYS B C 1
ATOM 1734 O O . CYS B 1 96 ? -18.425 17.457 61.524 1.00 28.19 96 CYS B O 1
ATOM 1737 N N . THR B 1 97 ? -19.521 18.946 60.230 1.00 30.08 97 THR B N 1
ATOM 1738 C CA . THR B 1 97 ? -19.766 19.908 61.306 1.00 32.01 97 THR B CA 1
ATOM 1739 C C . THR B 1 97 ? -20.593 19.315 62.434 1.00 32.70 97 THR B C 1
ATOM 1740 O O . THR B 1 97 ? -20.719 19.922 63.495 1.00 33.90 97 THR B O 1
ATOM 1744 N N . ARG B 1 98 ? -21.153 18.131 62.207 1.00 33.20 98 ARG B N 1
ATOM 1745 C CA . ARG B 1 98 ? -21.975 17.466 63.209 1.00 32.87 98 ARG B CA 1
ATOM 1746 C C . ARG B 1 98 ? -21.386 16.094 63.507 1.00 32.66 98 ARG B C 1
ATOM 1747 O O . ARG B 1 98 ? -21.498 15.175 62.698 1.00 33.56 98 ARG B O 1
ATOM 1749 N N . GLY B 1 99 ? -20.763 15.956 64.672 1.00 31.00 99 GLY B N 1
ATOM 1750 C CA . GLY B 1 99 ? -20.151 14.690 65.027 1.00 29.29 99 GLY B CA 1
ATOM 1751 C C . GLY B 1 99 ? -18.658 14.682 64.725 1.00 27.58 99 GLY B C 1
ATOM 1752 O O . GLY B 1 99 ? -17.916 13.903 65.305 1.00 27.28 99 GLY B O 1
ATOM 1753 N N . GLY B 1 100 ? -18.221 15.551 63.816 1.00 26.59 100 GLY B N 1
ATOM 1754 C CA . GLY B 1 100 ? -16.812 15.628 63.458 1.00 24.75 100 GLY B CA 1
ATOM 1755 C C . GLY B 1 100 ? -16.297 14.450 62.637 1.00 24.27 100 GLY B C 1
ATOM 1756 O O . GLY B 1 100 ? -15.088 14.292 62.440 1.00 23.03 100 GLY B O 1
ATOM 1757 N N . TYR B 1 101 ? -17.218 13.623 62.158 1.00 23.73 101 TYR B N 1
ATOM 1758 C CA . TYR B 1 101 ? -16.872 12.444 61.360 1.00 23.77 101 TYR B CA 1
ATOM 1759 C C . TYR B 1 101 ? -16.286 12.840 60.010 1.00 23.00 101 TYR B C 1
ATOM 1760 O O . TYR B 1 101 ? -16.687 13.850 59.432 1.00 23.03 101 TYR B O 1
ATOM 1769 N N . TRP B 1 102 ? -15.360 12.029 59.498 1.00 21.59 102 TRP B N 1
ATOM 1770 C CA . TRP B 1 102 ? -14.761 12.297 58.200 1.00 21.09 102 TRP B CA 1
ATOM 1771 C C . TRP B 1 102 ? -15.484 11.500 57.120 1.00 21.36 102 TRP B C 1
ATOM 1772 O O . TRP B 1 102 ? -15.920 10.379 57.355 1.00 20.72 102 TRP B O 1
ATOM 1783 N N . ARG B 1 103 ? -15.585 12.091 55.935 1.00 22.16 103 ARG B N 1
ATOM 1784 C CA . ARG B 1 103 ? -16.213 11.453 54.796 1.00 23.33 103 ARG B CA 1
ATOM 1785 C C . ARG B 1 103 ? -15.399 11.700 53.548 1.00 23.36 103 ARG B C 1
ATOM 1786 O O . ARG B 1 103 ? -14.811 12.762 53.382 1.00 22.75 103 ARG B O 1
ATOM 1794 N N . ARG B 1 104 ? -15.359 10.712 52.666 1.00 23.94 104 ARG B N 1
ATOM 1795 C CA . ARG B 1 104 ? -14.671 10.909 51.400 1.00 24.28 104 ARG B CA 1
ATOM 1796 C C . ARG B 1 104 ? -15.649 11.814 50.676 1.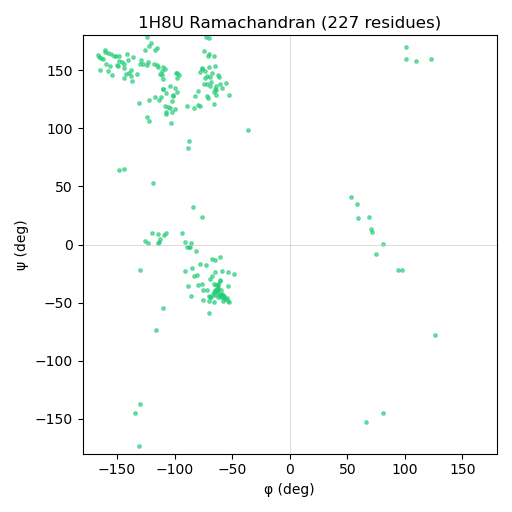00 24.71 104 ARG B C 1
ATOM 1797 O O . ARG B 1 104 ? -16.859 11.666 50.862 1.00 24.32 104 ARG B O 1
ATOM 1805 N N . ALA B 1 105 ? -15.130 12.770 49.906 1.00 25.05 105 ALA B N 1
ATOM 1806 C CA . ALA B 1 105 ? -15.962 13.688 49.131 1.00 26.07 105 ALA B CA 1
ATOM 1807 C C . ALA B 1 105 ? -15.280 13.953 47.805 1.00 26.61 105 ALA B C 1
ATOM 1808 O O . ALA B 1 105 ? -14.046 13.985 47.719 1.00 26.15 105 ALA B O 1
ATOM 1810 N N . HIS B 1 106 ? -16.097 14.141 46.773 1.00 26.83 106 HIS B N 1
ATOM 1811 C CA . HIS B 1 106 ? -15.599 14.411 45.444 1.00 27.30 106 HIS B CA 1
ATOM 1812 C C . HIS B 1 106 ? -14.898 15.759 45.452 1.00 27.27 106 HIS B C 1
ATOM 1813 O O . HIS B 1 106 ? -15.479 16.791 45.792 1.00 26.84 106 HIS B O 1
ATOM 1820 N N . CYS B 1 107 ? -13.618 15.708 45.097 1.00 28.00 107 CYS B N 1
ATOM 1821 C CA . CYS B 1 107 ? -12.724 16.857 45.091 1.00 28.30 107 CYS B CA 1
ATOM 1822 C C . CYS B 1 107 ? -13.197 18.149 44.424 1.00 29.34 107 CYS B C 1
ATOM 1823 O O . CYS B 1 107 ? -12.735 19.231 44.794 1.00 28.39 107 CYS B O 1
ATOM 1826 N N . LEU B 1 108 ? -14.115 18.058 43.462 1.00 29.38 108 LEU B N 1
ATOM 1827 C CA . LEU B 1 108 ? -14.588 19.270 42.800 1.00 30.60 108 LEU B CA 1
ATOM 1828 C C . LEU B 1 108 ? -15.758 19.971 43.492 1.00 30.86 108 LEU B C 1
ATOM 1829 O O . LEU B 1 108 ? -16.205 21.032 43.046 1.00 30.59 108 LEU B O 1
ATOM 1834 N N . ARG B 1 109 ? -16.249 19.395 44.586 1.00 30.91 109 ARG B N 1
ATOM 1835 C CA . ARG B 1 109 ? -17.338 20.020 45.323 1.00 31.00 109 ARG B CA 1
ATOM 1836 C C . ARG B 1 109 ? -16.792 21.265 46.007 1.00 30.24 109 ARG B C 1
ATOM 1837 O O . ARG B 1 109 ? -15.598 21.346 46.317 1.00 29.90 109 ARG B O 1
ATOM 1845 N N . ARG B 1 110 ? -17.655 22.241 46.246 1.00 29.39 110 ARG B N 1
ATOM 1846 C CA . ARG B 1 110 ? -17.206 23.461 46.898 1.00 29.37 110 ARG B CA 1
ATOM 1847 C C . ARG B 1 110 ? -17.686 23.480 48.339 1.00 28.48 110 ARG B C 1
ATOM 1848 O O . ARG B 1 110 ? -18.890 23.458 48.621 1.00 28.74 110 ARG B O 1
ATOM 1856 N N . LEU B 1 111 ? -16.728 23.504 49.255 1.00 26.85 111 LEU B N 1
ATOM 1857 C CA . LEU B 1 111 ? -17.026 23.512 50.680 1.00 25.85 111 LEU B CA 1
ATOM 1858 C C . LEU B 1 111 ? -16.147 24.522 51.419 1.00 24.99 111 LEU B C 1
ATOM 1859 O O . LEU B 1 111 ? -15.103 24.953 50.900 1.00 25.67 111 LEU B O 1
ATOM 1864 N N . PRO B 1 112 ? -16.556 24.919 52.639 1.00 23.93 112 PRO B N 1
ATOM 1865 C CA . PRO B 1 112 ? -15.757 25.869 53.417 1.00 23.05 112 PRO B CA 1
ATOM 1866 C C . PRO B 1 112 ? -14.542 25.027 53.791 1.00 21.83 112 PRO B C 1
ATOM 1867 O O . PRO B 1 112 ? -14.511 23.847 53.492 1.00 20.82 112 PRO B O 1
ATOM 1871 N N . PHE B 1 113 ? -13.557 25.583 54.470 1.00 21.55 113 PHE B N 1
ATOM 1872 C CA . PHE B 1 113 ? -12.401 24.739 54.768 1.00 20.61 113 PHE B CA 1
ATOM 1873 C C . PHE B 1 113 ? -11.576 25.222 55.942 1.00 20.78 113 PHE B C 1
ATOM 1874 O O . PHE B 1 113 ? -11.736 26.358 56.385 1.00 20.80 113 PHE B O 1
ATOM 1882 N N . ILE B 1 114 ? -10.715 24.341 56.461 1.00 21.33 114 ILE B N 1
ATOM 1883 C CA . ILE B 1 114 ? -9.868 24.662 57.603 1.00 21.58 114 ILE B 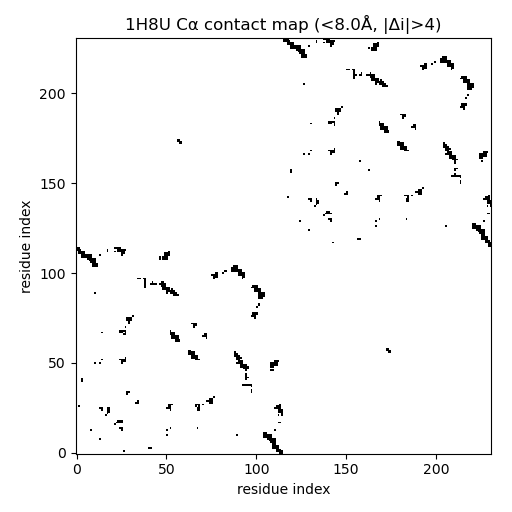CA 1
ATOM 1884 C C . ILE B 1 114 ? -8.392 24.694 57.232 1.00 22.31 114 ILE B C 1
ATOM 1885 O O . ILE B 1 114 ? -7.851 23.722 56.711 1.00 21.55 114 ILE B O 1
ATOM 1890 N N . CYS B 1 115 ? -7.748 25.821 57.508 1.00 23.22 115 CYS B N 1
ATOM 1891 C CA . CYS B 1 115 ? -6.329 25.970 57.215 1.00 24.61 115 CYS B CA 1
ATOM 1892 C C . CYS B 1 115 ? -5.555 26.009 58.516 1.00 25.58 115 CYS B C 1
ATOM 1893 O O . CYS B 1 115 ? -6.006 26.589 59.493 1.00 26.03 115 CYS B O 1
ATOM 1896 N N . SER B 1 116 ? -4.379 25.401 58.531 1.00 27.82 116 SER B N 1
ATOM 1897 C CA . SER B 1 116 ? -3.550 25.469 59.716 1.00 29.77 116 SER B CA 1
ATOM 1898 C C . SER B 1 116 ? -2.450 26.400 59.246 1.00 31.20 116 SER B C 1
ATOM 1899 O O . SER B 1 116 ? -2.160 26.463 58.048 1.00 31.34 116 SER B O 1
ATOM 1902 N N . TYR B 1 117 ? -1.853 27.149 60.158 1.00 32.20 117 TYR B N 1
ATOM 1903 C CA . TYR B 1 117 ? -0.768 28.026 59.748 1.00 34.29 117 TYR B CA 1
ATOM 1904 C C . TYR B 1 117 ? 0.361 28.037 60.770 1.00 34.36 117 TYR B C 1
ATOM 1905 O O . TYR B 1 117 ? 1.510 28.236 60.330 1.00 35.22 117 TYR B O 1
#

Organism: Homo sapiens (NCBI:txid9606)

Radius of gyration: 22.73 Å; Cα contacts (8 Å, |Δi|>4): 493; chains: 2; bounding box: 37×50×61 Å

B-factor: mean 27.06, std 8.22, range [13.98, 67.91]

Secondary structure (DSSP, 8-state):
-EEEEEEEE-HHHHHHHHHHHHSSEE----SHHHHHHHHHHHTT-SSSEEEEEEEEE-SSS--EEEETT--------B-SSS--TTS-SEEEEETTTT-EEEE-TTS-EEEEEE-/--EEEEEEEE-HHHHHHHHHHHHSSEE----SHHHHHHHHHHHHTTT-SEEEEEEEEE-SSS--EEEETT--------B-SSS--TTS-SEEEEETTT--EEEE-TTS-EEEEEE-